Protein AF-A0AAD5SBW6-F1 (afdb_monomer_lite)

pLDDT: mean 92.07, std 11.71, range [39.81, 98.75]

Radius of gyration: 20.28 Å; chains: 1; bounding box: 52×41×56 Å

Organism: NCBI:txid64517

Structure (mmCIF, N/CA/C/O backbone):
data_AF-A0AAD5SBW6-F1
#
_entry.id   AF-A0AAD5SBW6-F1
#
loop_
_atom_site.group_PDB
_atom_site.id
_atom_site.type_symbol
_atom_site.label_atom_id
_atom_site.label_alt_id
_atom_site.label_comp_id
_atom_site.label_asym_id
_atom_site.label_entity_id
_atom_site.label_seq_id
_atom_site.pdbx_PDB_ins_code
_atom_site.Cartn_x
_atom_site.Cartn_y
_atom_site.Cartn_z
_atom_site.occupancy
_atom_site.B_iso_or_equiv
_atom_site.auth_seq_id
_atom_site.auth_comp_id
_atom_site.auth_asym_id
_atom_site.auth_atom_id
_atom_site.pdbx_PDB_model_num
ATOM 1 N N . MET A 1 1 ? 8.455 -3.210 20.299 1.00 61.69 1 MET A N 1
ATOM 2 C CA . MET A 1 1 ? 8.332 -3.959 19.032 1.00 61.69 1 MET A CA 1
ATOM 3 C C . MET A 1 1 ? 9.725 -4.109 18.444 1.00 61.69 1 MET A C 1
ATOM 5 O O . MET A 1 1 ? 10.510 -3.177 18.595 1.00 61.69 1 MET A O 1
ATOM 9 N N . SER A 1 2 ? 10.062 -5.283 17.902 1.00 69.88 2 SER A N 1
ATOM 10 C CA . SER A 1 2 ? 11.341 -5.507 17.216 1.00 69.88 2 SER A CA 1
ATOM 11 C C . SER A 1 2 ? 11.397 -4.689 15.931 1.00 69.88 2 SER A C 1
ATOM 13 O O . SER A 1 2 ? 10.369 -4.446 15.304 1.00 69.88 2 SER A O 1
ATOM 15 N N . GLU A 1 3 ? 12.592 -4.257 15.552 1.00 84.62 3 GLU A N 1
ATOM 16 C CA . GLU A 1 3 ? 12.815 -3.576 14.282 1.00 84.62 3 GLU A CA 1
ATOM 17 C C . GLU A 1 3 ? 12.535 -4.537 13.119 1.00 84.62 3 GLU A C 1
ATOM 19 O O . GLU A 1 3 ? 13.037 -5.663 13.100 1.00 84.62 3 GLU A O 1
ATOM 24 N N . VAL A 1 4 ? 11.699 -4.107 12.173 1.00 88.69 4 VAL A N 1
ATOM 25 C CA . VAL A 1 4 ? 11.442 -4.834 10.927 1.00 88.69 4 VAL A CA 1
ATOM 26 C C . VAL A 1 4 ? 12.416 -4.314 9.881 1.00 88.69 4 VAL A C 1
ATOM 28 O O . VAL A 1 4 ? 12.345 -3.148 9.496 1.00 88.69 4 VAL A O 1
ATOM 31 N N . ILE A 1 5 ? 13.303 -5.193 9.420 1.00 92.56 5 ILE A N 1
ATOM 32 C CA . ILE A 1 5 ? 14.221 -4.937 8.311 1.00 92.56 5 ILE A CA 1
ATOM 33 C C . ILE A 1 5 ? 13.985 -6.027 7.273 1.00 92.56 5 ILE A C 1
ATOM 35 O O . ILE A 1 5 ? 14.157 -7.212 7.563 1.00 92.56 5 ILE A O 1
ATOM 39 N N . ILE A 1 6 ? 13.580 -5.631 6.070 1.00 94.31 6 ILE A N 1
ATOM 40 C CA . ILE A 1 6 ? 13.336 -6.557 4.962 1.00 94.31 6 ILE A CA 1
ATOM 41 C C . ILE A 1 6 ? 14.315 -6.236 3.843 1.00 94.31 6 ILE A C 1
ATOM 43 O O . ILE A 1 6 ? 14.364 -5.102 3.389 1.00 94.31 6 ILE A O 1
ATOM 47 N N . THR A 1 7 ? 15.064 -7.228 3.368 1.00 95.69 7 THR A N 1
ATOM 48 C CA . THR A 1 7 ? 15.956 -7.075 2.209 1.00 95.69 7 THR A CA 1
ATOM 49 C C . THR A 1 7 ? 15.392 -7.825 1.006 1.00 95.69 7 THR A C 1
ATOM 51 O O . THR A 1 7 ? 14.946 -8.965 1.142 1.00 95.69 7 THR A O 1
ATOM 54 N N . SER A 1 8 ? 15.412 -7.210 -0.172 1.00 95.38 8 SER A N 1
ATOM 55 C CA . SER A 1 8 ? 15.004 -7.829 -1.441 1.00 95.38 8 SER A CA 1
ATOM 56 C C . SER A 1 8 ? 15.929 -7.411 -2.588 1.00 95.38 8 SER A C 1
ATOM 58 O O . SER A 1 8 ? 16.817 -6.571 -2.408 1.00 95.38 8 SER A O 1
ATOM 60 N N . GLN A 1 9 ? 15.753 -8.027 -3.758 1.00 96.50 9 GLN A N 1
ATOM 61 C CA . GLN A 1 9 ? 16.475 -7.684 -4.978 1.00 96.50 9 GLN A CA 1
ATOM 62 C C . GLN A 1 9 ? 15.492 -7.138 -6.014 1.00 96.50 9 GLN A C 1
ATOM 64 O O . GLN A 1 9 ? 14.717 -7.881 -6.590 1.00 96.50 9 GLN A O 1
ATOM 69 N N . GLU A 1 10 ? 15.552 -5.841 -6.286 1.00 96.94 10 GLU A N 1
ATOM 70 C CA . GLU A 1 10 ? 14.804 -5.228 -7.380 1.00 96.94 10 GLU A CA 1
ATOM 71 C C . GLU A 1 10 ? 15.565 -5.431 -8.698 1.00 96.94 10 GLU A C 1
ATOM 73 O O . GLU A 1 10 ? 16.761 -5.158 -8.792 1.00 96.94 10 GLU A O 1
ATOM 78 N N . VAL A 1 11 ? 14.874 -5.873 -9.738 1.00 97.56 11 VAL A N 1
ATOM 79 C CA . VAL A 1 11 ? 15.321 -5.851 -11.134 1.00 97.56 11 VAL A CA 1
ATOM 80 C C . VAL A 1 11 ? 14.698 -4.668 -11.871 1.00 97.56 11 VAL A C 1
ATOM 82 O O . VAL A 1 11 ? 13.486 -4.451 -11.815 1.00 97.56 11 VAL A O 1
ATOM 85 N N . ILE A 1 12 ? 15.541 -3.903 -12.561 1.00 97.38 12 ILE A N 1
ATOM 86 C CA . ILE A 1 12 ? 15.183 -2.681 -13.284 1.00 97.38 12 ILE A CA 1
ATOM 87 C C . ILE A 1 12 ? 15.696 -2.785 -14.722 1.00 97.38 12 ILE A C 1
ATOM 89 O O . ILE A 1 12 ? 16.866 -3.098 -14.949 1.00 97.38 12 ILE A O 1
ATOM 93 N N . ASP A 1 13 ? 14.849 -2.453 -15.697 1.00 96.88 13 ASP A N 1
ATOM 94 C CA . ASP A 1 13 ? 15.271 -2.202 -17.073 1.00 96.88 13 ASP A CA 1
ATOM 95 C C . ASP A 1 13 ? 16.078 -0.897 -17.111 1.00 96.88 13 ASP A C 1
ATOM 97 O O . ASP A 1 13 ? 15.556 0.225 -17.139 1.00 96.88 13 ASP A O 1
ATOM 101 N N . ARG A 1 14 ? 17.402 -1.056 -17.065 1.00 95.81 14 ARG A N 1
ATOM 102 C CA . ARG A 1 14 ? 18.341 0.061 -17.007 1.00 95.81 14 ARG A CA 1
ATOM 103 C C . ARG A 1 14 ? 18.311 0.917 -18.274 1.00 95.81 14 ARG A C 1
ATOM 105 O O . ARG A 1 14 ? 18.586 2.116 -18.186 1.00 95.81 14 ARG A O 1
ATOM 112 N N . GLU A 1 15 ? 17.993 0.338 -19.429 1.00 95.81 15 GLU A N 1
ATOM 113 C CA . GLU A 1 15 ? 17.895 1.090 -20.678 1.00 95.81 15 GLU A CA 1
ATOM 114 C C . GLU A 1 15 ? 16.629 1.950 -20.686 1.00 95.81 15 GLU A C 1
ATOM 116 O O . GLU A 1 15 ? 16.700 3.146 -20.978 1.00 95.81 15 GLU A O 1
ATOM 121 N N . ALA A 1 16 ? 15.489 1.390 -20.274 1.00 95.88 16 ALA A N 1
ATOM 122 C CA . ALA A 1 16 ? 14.264 2.162 -20.081 1.00 95.88 16 ALA A CA 1
ATOM 123 C C . ALA A 1 16 ? 14.477 3.305 -19.075 1.00 95.88 16 ALA A C 1
ATOM 125 O O . ALA A 1 16 ? 14.155 4.461 -19.364 1.00 95.88 16 ALA A O 1
ATOM 126 N N . LEU A 1 17 ? 15.112 3.024 -17.933 1.00 96.94 17 LEU A N 1
ATOM 127 C CA . LEU A 1 17 ? 15.453 4.052 -16.950 1.00 96.94 17 LEU A CA 1
ATOM 128 C C . LEU A 1 17 ? 16.364 5.138 -17.540 1.00 96.94 17 LEU A C 1
ATOM 130 O O . LEU A 1 17 ? 16.136 6.326 -17.302 1.00 96.94 17 LEU A O 1
ATOM 134 N N . ARG A 1 18 ? 17.365 4.759 -18.346 1.00 96.81 18 ARG A N 1
ATOM 135 C CA . ARG A 1 18 ? 18.255 5.719 -19.011 1.00 96.81 18 ARG A CA 1
ATOM 136 C C . ARG A 1 18 ? 17.483 6.679 -19.912 1.00 96.81 18 ARG A C 1
ATOM 138 O O . ARG A 1 18 ? 17.726 7.881 -19.852 1.00 96.81 18 ARG A O 1
ATOM 145 N N . ARG A 1 19 ? 16.537 6.162 -20.699 1.00 95.44 19 ARG A N 1
ATOM 146 C CA . ARG A 1 19 ? 15.698 6.979 -21.587 1.00 95.44 19 ARG A CA 1
ATOM 147 C C . ARG A 1 19 ? 14.912 8.021 -20.794 1.00 95.44 19 ARG A C 1
ATOM 149 O O . ARG A 1 19 ? 14.946 9.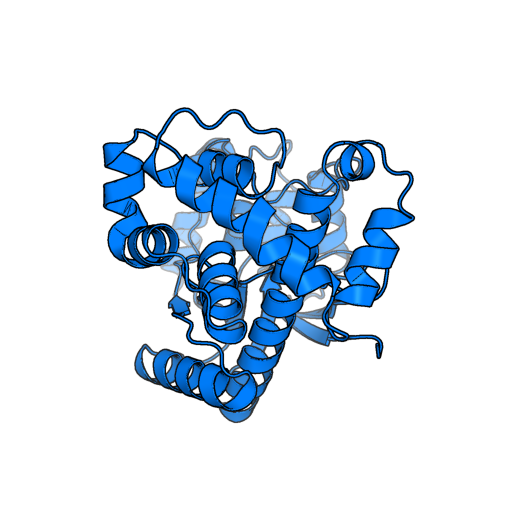190 -21.159 1.00 95.44 19 ARG A O 1
ATOM 156 N N . LEU A 1 20 ? 14.297 7.635 -19.669 1.00 95.69 20 LEU A N 1
ATOM 157 C CA . LEU A 1 20 ? 13.627 8.600 -18.785 1.00 95.69 20 LEU A CA 1
ATOM 158 C C . LEU A 1 20 ? 14.597 9.657 -18.235 1.00 95.69 20 LEU A C 1
ATOM 160 O O . LEU A 1 20 ? 14.253 10.834 -18.168 1.00 95.69 20 LEU A O 1
ATOM 164 N N . CYS A 1 21 ? 15.814 9.264 -17.855 1.00 95.81 21 CYS A N 1
ATOM 165 C CA . CYS A 1 21 ? 16.843 10.191 -17.375 1.00 95.81 21 CYS A CA 1
ATOM 166 C C . CYS A 1 21 ? 17.274 11.229 -18.429 1.00 95.81 21 CYS A C 1
ATOM 168 O O . CYS A 1 21 ? 17.599 12.369 -18.064 1.00 95.81 21 CYS A O 1
ATOM 170 N N . ASP A 1 22 ? 17.280 10.838 -19.705 1.00 95.56 22 ASP A N 1
ATOM 171 C CA . ASP A 1 22 ? 17.680 11.680 -20.835 1.00 95.56 22 ASP A CA 1
ATOM 172 C C . ASP A 1 22 ? 16.568 12.658 -21.275 1.00 95.56 22 ASP A C 1
ATOM 174 O O . ASP A 1 22 ? 16.876 13.695 -21.868 1.00 95.56 22 ASP A O 1
ATOM 178 N N . LEU A 1 23 ? 15.299 12.414 -20.913 1.00 92.88 23 LEU A N 1
ATOM 179 C CA . LEU A 1 23 ? 14.203 13.361 -21.154 1.00 92.88 23 LEU A CA 1
ATOM 180 C C . LEU A 1 23 ? 14.473 14.715 -20.480 1.00 92.88 23 LEU A C 1
ATOM 182 O O . LEU A 1 23 ? 14.958 14.801 -19.343 1.00 92.88 23 LEU A O 1
ATOM 186 N N . GLN A 1 24 ? 14.138 15.812 -21.165 1.00 89.19 24 GLN A N 1
ATOM 187 C CA . GLN A 1 24 ? 14.291 17.157 -20.603 1.00 89.19 24 GLN A CA 1
ATOM 188 C C . GLN A 1 24 ? 13.372 17.354 -19.389 1.00 89.19 24 GLN A C 1
ATOM 190 O O . GLN A 1 2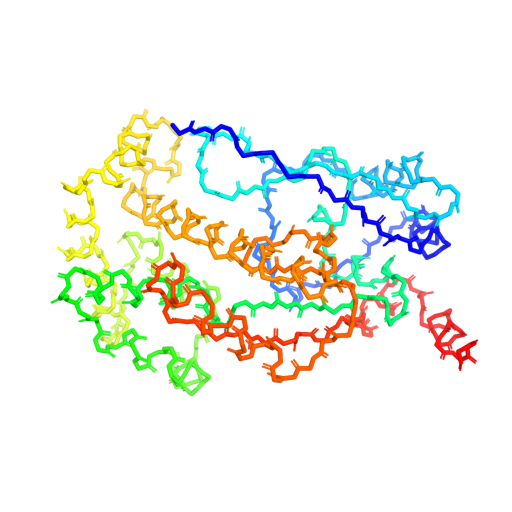4 ? 13.840 17.806 -18.340 1.00 89.19 24 GLN A O 1
ATOM 195 N N . THR A 1 25 ? 12.113 16.942 -19.533 1.00 90.19 25 THR A N 1
ATOM 196 C CA . THR A 1 25 ? 11.054 16.985 -18.521 1.00 90.19 25 THR A CA 1
ATOM 197 C C . THR A 1 25 ? 10.284 15.671 -18.579 1.00 90.19 25 THR A C 1
ATOM 199 O O . THR A 1 25 ? 10.146 15.104 -19.657 1.00 90.19 25 THR A O 1
ATOM 202 N N . ILE A 1 26 ? 9.783 15.207 -17.433 1.00 90.69 26 ILE A N 1
ATOM 203 C CA . ILE A 1 26 ? 8.905 14.037 -17.356 1.00 90.69 26 ILE A CA 1
ATOM 204 C C . ILE A 1 26 ? 7.527 14.503 -16.916 1.00 90.69 26 ILE A C 1
ATOM 206 O O . ILE A 1 26 ? 7.402 15.180 -15.892 1.00 90.69 26 ILE A O 1
ATOM 210 N N . VAL A 1 27 ? 6.508 14.140 -17.684 1.00 90.81 27 VAL A N 1
ATOM 211 C CA . VAL A 1 27 ? 5.109 14.450 -17.398 1.00 90.81 27 VAL A CA 1
ATOM 212 C C . VAL A 1 27 ? 4.437 13.202 -16.838 1.00 90.81 27 VAL A C 1
ATOM 214 O O . VAL A 1 27 ? 4.391 12.169 -17.502 1.00 90.81 27 VAL A O 1
ATOM 217 N N . ILE A 1 28 ? 3.913 13.299 -15.615 1.00 89.06 28 ILE A N 1
ATOM 218 C CA . ILE A 1 28 ? 3.058 12.269 -15.017 1.00 89.06 28 ILE A CA 1
ATOM 219 C C . ILE A 1 28 ? 1.601 12.714 -15.218 1.00 89.06 28 ILE A C 1
ATOM 221 O O . ILE A 1 28 ? 1.257 13.808 -14.757 1.00 89.06 28 ILE A O 1
ATOM 225 N N . PRO A 1 29 ? 0.760 11.941 -15.930 1.00 85.38 29 PRO A N 1
ATOM 226 C CA . PRO A 1 29 ? -0.667 12.234 -16.049 1.00 85.38 29 PRO A CA 1
ATOM 227 C C . PRO A 1 29 ? -1.332 12.356 -14.670 1.00 85.38 29 PRO A C 1
ATOM 229 O O . PRO A 1 29 ? -0.955 11.656 -13.736 1.00 85.38 29 PRO A O 1
ATOM 232 N N . LYS A 1 30 ? -2.313 13.256 -14.540 1.00 71.94 30 LYS A N 1
ATOM 233 C CA . LYS A 1 30 ? -2.982 13.556 -13.258 1.00 71.94 30 LYS A CA 1
ATOM 234 C C . LYS A 1 30 ? -4.010 12.509 -12.818 1.00 71.94 30 LYS A C 1
ATOM 236 O O . LYS A 1 30 ? -4.443 12.548 -11.676 1.00 71.94 30 LYS A O 1
ATOM 241 N N . ASP A 1 31 ? -4.410 11.608 -13.710 1.00 56.31 31 ASP A N 1
ATOM 242 C CA . ASP A 1 31 ? -5.583 10.747 -13.507 1.00 56.31 31 ASP A CA 1
ATOM 243 C C . ASP A 1 31 ? -5.281 9.430 -12.773 1.00 56.31 31 ASP A C 1
ATOM 245 O O . ASP A 1 31 ? -6.134 8.547 -12.711 1.00 56.31 31 ASP A O 1
ATOM 249 N N . GLU A 1 32 ? -4.086 9.276 -12.203 1.00 52.75 32 GLU A N 1
ATOM 250 C CA . GLU A 1 32 ? -3.701 8.059 -11.491 1.00 52.75 32 GLU A CA 1
ATOM 251 C C . GLU A 1 32 ? -3.510 8.344 -10.009 1.00 52.75 32 GLU A C 1
ATOM 253 O O . GLU A 1 32 ? -2.658 9.155 -9.650 1.00 52.75 32 GLU A O 1
ATOM 258 N N . ASP A 1 33 ? -4.348 7.677 -9.203 1.00 46.88 33 ASP A N 1
ATOM 259 C CA . ASP A 1 33 ? -4.313 7.544 -7.744 1.00 46.88 33 ASP A CA 1
ATOM 260 C C . ASP A 1 33 ? -3.244 8.432 -7.081 1.00 46.88 33 ASP A C 1
ATOM 262 O O . ASP A 1 33 ? -2.128 7.995 -6.797 1.00 46.88 33 ASP A O 1
ATOM 266 N N . GLU A 1 34 ? -3.604 9.690 -6.793 1.00 45.53 34 GLU A N 1
ATOM 267 C CA . GLU A 1 34 ? -2.810 10.652 -6.004 1.00 45.53 34 GLU A CA 1
ATOM 268 C C . GLU A 1 34 ? -2.559 10.175 -4.544 1.00 45.53 34 GLU A C 1
ATOM 270 O O . GLU A 1 34 ? -2.221 10.974 -3.672 1.00 45.53 34 GLU A O 1
ATOM 275 N N . ASP A 1 35 ? -2.706 8.875 -4.257 1.00 45.22 35 ASP A N 1
ATOM 276 C CA . ASP A 1 35 ? -2.537 8.237 -2.948 1.00 45.22 35 ASP A CA 1
ATOM 277 C C . ASP A 1 35 ? -1.047 8.173 -2.504 1.00 45.22 35 ASP A C 1
ATOM 279 O O . ASP A 1 35 ? -0.777 7.945 -1.324 1.00 45.22 35 ASP A O 1
ATOM 283 N N . ASP A 1 36 ? -0.078 8.439 -3.398 1.00 44.69 36 ASP A N 1
ATOM 284 C CA . ASP A 1 36 ? 1.364 8.197 -3.160 1.00 44.69 36 ASP A CA 1
ATOM 285 C C . ASP A 1 36 ? 2.237 9.453 -2.917 1.00 44.69 36 ASP A C 1
ATOM 287 O O . ASP A 1 36 ? 3.468 9.357 -2.808 1.00 44.69 36 ASP A O 1
ATOM 291 N N . GLN A 1 37 ? 1.658 10.654 -2.788 1.00 39.81 37 GLN A N 1
ATOM 292 C CA . GLN A 1 37 ? 2.447 11.848 -2.443 1.00 39.81 37 GLN A CA 1
ATOM 293 C C . GLN A 1 37 ? 2.816 11.855 -0.950 1.00 39.81 37 GLN A C 1
ATOM 295 O O . GLN A 1 37 ? 2.142 12.433 -0.101 1.00 39.81 37 GLN A O 1
ATOM 300 N N . THR A 1 38 ? 3.923 11.191 -0.615 1.00 43.34 38 THR A N 1
ATOM 301 C CA . THR A 1 38 ? 4.614 11.388 0.667 1.00 43.34 38 THR A CA 1
ATOM 302 C C . THR A 1 38 ? 5.309 12.758 0.690 1.00 43.34 38 THR A C 1
ATOM 304 O O . THR A 1 38 ? 5.747 13.242 -0.352 1.00 43.34 38 THR A O 1
ATOM 307 N N . ASP A 1 39 ? 5.483 13.354 1.880 1.00 41.53 39 ASP A N 1
ATOM 308 C CA . ASP A 1 39 ? 6.174 14.639 2.156 1.00 41.53 39 ASP A CA 1
ATOM 309 C C . ASP A 1 39 ? 7.625 14.766 1.591 1.00 41.53 39 ASP A C 1
ATOM 311 O O . ASP A 1 39 ? 8.312 15.769 1.812 1.00 41.53 39 ASP A O 1
ATOM 315 N N . ASP A 1 40 ? 8.121 13.783 0.830 1.00 44.72 40 ASP A N 1
ATOM 316 C CA . ASP A 1 40 ? 9.403 13.776 0.108 1.00 44.72 40 ASP A CA 1
ATOM 317 C C . ASP A 1 40 ? 9.393 14.647 -1.177 1.00 44.72 40 ASP A C 1
ATOM 319 O O . ASP A 1 40 ? 10.218 14.463 -2.087 1.00 44.72 40 ASP A O 1
ATOM 323 N N . GLU A 1 41 ? 8.497 15.637 -1.253 1.00 48.28 41 GLU A N 1
ATOM 324 C CA . GLU A 1 41 ? 8.303 16.595 -2.359 1.00 48.28 41 GLU A CA 1
ATOM 325 C C . GLU A 1 41 ? 9.502 17.524 -2.637 1.00 48.28 41 GLU A C 1
ATOM 327 O O . GLU A 1 41 ? 9.458 18.370 -3.529 1.00 48.28 41 GLU A O 1
ATOM 332 N N . LYS A 1 42 ? 10.618 17.397 -1.913 1.00 53.78 42 LYS A N 1
ATOM 333 C CA . LYS A 1 42 ? 11.752 18.328 -2.065 1.00 53.78 42 LYS A CA 1
ATOM 334 C C . LYS A 1 42 ? 12.761 17.938 -3.140 1.00 53.78 42 LYS A C 1
ATOM 336 O O . LYS A 1 42 ? 13.556 18.786 -3.539 1.00 53.78 42 LYS A O 1
ATOM 341 N N . VAL A 1 43 ? 12.769 16.686 -3.604 1.00 63.91 43 VAL A N 1
ATOM 342 C CA . VAL A 1 43 ? 13.731 16.238 -4.624 1.00 63.91 43 VAL A CA 1
ATOM 343 C C . VAL A 1 43 ? 13.044 16.160 -5.989 1.00 63.91 43 VAL A C 1
ATOM 345 O O . VAL A 1 43 ? 12.116 15.362 -6.140 1.00 63.91 43 VAL A O 1
ATOM 348 N N . PRO A 1 44 ? 13.510 16.919 -7.002 1.00 84.25 44 PRO A N 1
ATOM 349 C CA . PRO A 1 44 ? 12.969 16.840 -8.354 1.00 84.25 44 PRO A CA 1
ATOM 350 C C . PRO A 1 44 ? 12.994 15.402 -8.886 1.00 84.25 44 PRO A C 1
ATOM 352 O O . PRO A 1 44 ? 14.011 14.718 -8.757 1.00 84.25 44 PRO A O 1
ATOM 355 N N . LEU A 1 45 ? 11.912 14.958 -9.536 1.00 86.44 45 LEU A N 1
ATOM 356 C CA . LEU A 1 45 ? 11.773 13.600 -10.088 1.00 86.44 45 LEU A CA 1
ATOM 357 C C . LEU A 1 45 ? 13.005 13.163 -10.899 1.00 86.44 45 LEU A C 1
ATOM 359 O O . LEU A 1 45 ? 13.532 12.072 -10.705 1.00 86.44 45 LEU A O 1
ATOM 363 N N . LYS A 1 46 ? 13.542 14.054 -11.739 1.00 90.00 46 LYS A N 1
ATOM 364 C CA . LYS A 1 46 ? 14.745 13.786 -12.538 1.00 90.00 46 LYS A CA 1
ATOM 365 C C . LYS A 1 46 ? 15.976 13.463 -11.683 1.00 90.00 46 LYS A C 1
ATOM 367 O O . LYS A 1 46 ? 16.743 12.572 -12.033 1.00 90.00 46 LYS A O 1
ATOM 372 N N . ALA A 1 47 ? 16.159 14.144 -10.551 1.00 91.31 47 ALA A N 1
ATOM 373 C CA . ALA A 1 47 ? 17.248 13.844 -9.624 1.00 91.31 47 ALA A CA 1
ATOM 374 C C . ALA A 1 47 ? 17.047 12.479 -8.941 1.00 91.31 47 ALA A C 1
ATOM 376 O O . ALA A 1 47 ? 18.019 11.739 -8.784 1.00 91.31 47 ALA A O 1
ATOM 377 N N . LYS A 1 48 ? 15.797 12.107 -8.611 1.00 91.38 48 LYS A N 1
ATOM 378 C CA . LYS A 1 48 ? 15.466 10.763 -8.100 1.00 91.38 48 LYS A CA 1
ATOM 379 C C . LYS A 1 48 ? 15.827 9.680 -9.125 1.00 91.38 48 LYS A C 1
ATOM 381 O O . LYS A 1 48 ? 16.497 8.716 -8.766 1.00 91.38 48 LYS A O 1
ATOM 386 N N . LEU A 1 49 ? 15.485 9.876 -10.401 1.00 94.75 49 LEU A N 1
ATOM 387 C CA . LEU A 1 49 ? 15.786 8.914 -11.470 1.00 94.75 49 LEU A CA 1
ATOM 388 C C . LEU A 1 49 ? 17.274 8.803 -11.785 1.00 94.75 49 LEU A C 1
ATOM 390 O O . LEU A 1 49 ? 17.780 7.695 -11.914 1.00 94.75 49 LEU A O 1
ATOM 394 N N . TRP A 1 50 ? 18.005 9.920 -11.849 1.00 96.12 50 TRP A N 1
ATOM 395 C CA . TRP A 1 50 ? 19.461 9.868 -12.009 1.00 96.12 50 TRP A CA 1
ATOM 396 C C . TRP A 1 50 ? 20.145 9.180 -10.831 1.00 96.12 50 TRP A C 1
ATOM 398 O O . TRP A 1 50 ? 21.079 8.405 -11.032 1.00 96.12 50 TRP A O 1
ATOM 408 N N . SER A 1 51 ? 19.670 9.424 -9.607 1.00 95.38 51 SER A N 1
ATOM 409 C CA . SER A 1 51 ? 20.147 8.698 -8.432 1.00 95.38 51 SER A CA 1
ATOM 410 C C . SER A 1 51 ? 19.866 7.202 -8.570 1.00 95.38 51 SER A C 1
ATOM 412 O O . SER A 1 51 ? 20.782 6.401 -8.393 1.00 95.38 51 SER A O 1
ATOM 414 N N . LEU A 1 52 ? 18.654 6.811 -8.977 1.00 96.06 52 LEU A N 1
ATOM 415 C CA . LEU A 1 52 ? 18.321 5.412 -9.234 1.00 96.06 52 LEU A CA 1
ATOM 416 C C . LEU A 1 52 ? 19.232 4.796 -10.307 1.00 96.06 52 LEU A C 1
ATOM 418 O O . LEU A 1 52 ? 19.829 3.752 -10.066 1.00 96.06 52 LEU A O 1
ATOM 422 N N . TYR A 1 53 ? 19.429 5.469 -11.442 1.00 97.31 53 TYR A N 1
ATOM 423 C CA . TYR A 1 53 ? 20.266 4.990 -12.546 1.00 97.31 53 TYR A CA 1
ATOM 424 C C . TYR A 1 53 ? 21.728 4.790 -12.133 1.00 97.31 53 TYR A C 1
ATOM 426 O O . TYR A 1 53 ? 22.338 3.771 -12.458 1.00 97.31 53 TYR A O 1
ATOM 434 N N . ASN A 1 54 ? 22.295 5.749 -11.397 1.00 96.62 54 ASN A N 1
ATOM 435 C CA . ASN A 1 54 ? 23.684 5.689 -10.943 1.00 96.62 54 ASN A CA 1
ATOM 436 C C . ASN A 1 54 ? 23.906 4.623 -9.864 1.00 96.62 54 ASN A C 1
ATOM 438 O O . ASN A 1 54 ? 25.004 4.085 -9.757 1.00 96.62 54 ASN A O 1
ATOM 442 N N . ASN A 1 55 ? 22.871 4.313 -9.080 1.00 95.12 55 ASN A N 1
ATOM 443 C CA . ASN A 1 55 ? 22.912 3.297 -8.032 1.00 95.12 55 ASN A CA 1
ATOM 444 C C . ASN A 1 55 ? 22.405 1.916 -8.498 1.00 95.12 55 ASN A C 1
ATOM 446 O O . ASN A 1 55 ? 22.399 0.970 -7.708 1.00 95.12 55 ASN A O 1
ATOM 450 N N . THR A 1 56 ? 21.980 1.782 -9.755 1.00 96.25 56 THR A N 1
ATOM 451 C CA . THR A 1 56 ? 21.574 0.502 -10.346 1.00 96.25 56 THR A CA 1
ATOM 452 C C . THR A 1 56 ? 22.779 -0.131 -11.051 1.00 96.25 56 THR A C 1
ATOM 454 O O . THR A 1 56 ? 23.386 0.512 -11.916 1.00 96.25 56 THR A O 1
ATOM 457 N N . PRO A 1 57 ? 23.173 -1.368 -10.699 1.00 95.94 57 PRO A N 1
ATOM 458 C CA . PRO A 1 57 ? 24.250 -2.091 -11.376 1.00 95.94 57 PRO A CA 1
ATOM 459 C C . PRO A 1 57 ? 23.985 -2.333 -12.871 1.00 95.94 57 PRO A C 1
ATOM 461 O O . PRO A 1 57 ? 22.912 -2.046 -13.400 1.00 95.94 57 PRO A O 1
ATOM 464 N N . VAL A 1 58 ? 25.010 -2.760 -13.616 1.00 95.62 58 VAL A N 1
ATOM 465 C CA . VAL A 1 58 ? 24.920 -2.919 -15.088 1.00 95.62 58 VAL A CA 1
ATOM 466 C C . VAL A 1 58 ? 23.919 -3.997 -15.488 1.00 95.62 58 VAL A C 1
ATOM 468 O O . VAL A 1 58 ? 23.240 -3.834 -16.493 1.00 95.62 58 VAL A O 1
ATOM 471 N N . ASP A 1 59 ? 23.778 -5.035 -14.672 1.00 95.75 59 ASP A N 1
ATOM 472 C CA . ASP A 1 59 ? 22.810 -6.117 -14.859 1.00 95.75 59 ASP A CA 1
ATOM 473 C C . ASP A 1 59 ? 21.375 -5.747 -14.433 1.00 95.75 59 ASP A C 1
ATOM 475 O O . ASP A 1 59 ? 20.485 -6.589 -14.505 1.00 95.75 59 ASP A O 1
ATOM 479 N N . GLY A 1 60 ? 21.143 -4.511 -13.976 1.00 96.19 60 GLY A N 1
ATOM 480 C CA . GLY A 1 60 ? 19.830 -4.042 -13.537 1.00 96.19 60 GLY A CA 1
ATOM 481 C C . GLY A 1 60 ? 19.396 -4.550 -12.160 1.00 96.19 60 GLY A C 1
ATOM 482 O O . GLY A 1 60 ? 18.314 -4.178 -11.713 1.00 96.19 60 GLY A O 1
ATOM 483 N N . LYS A 1 61 ? 20.208 -5.365 -11.471 1.00 96.69 61 LYS A N 1
ATOM 484 C CA . LYS A 1 61 ? 19.845 -6.001 -10.196 1.00 96.69 61 LYS A CA 1
ATOM 485 C C . LYS A 1 61 ? 20.335 -5.185 -9.012 1.00 96.69 61 LYS A C 1
ATOM 487 O O . LYS A 1 61 ? 21.532 -4.977 -8.831 1.00 96.69 61 LYS A O 1
ATOM 492 N N . ARG A 1 62 ? 19.419 -4.741 -8.160 1.00 94.81 62 ARG A N 1
ATOM 493 C CA . ARG A 1 62 ? 19.690 -3.857 -7.028 1.00 94.81 62 ARG A CA 1
ATOM 494 C C . ARG A 1 62 ? 19.168 -4.462 -5.735 1.00 94.81 62 ARG A C 1
ATOM 496 O O . ARG A 1 62 ? 17.974 -4.668 -5.577 1.00 94.81 62 ARG A O 1
ATOM 503 N N . THR A 1 63 ? 20.052 -4.665 -4.765 1.00 96.38 63 THR A N 1
ATOM 504 C CA . THR A 1 63 ? 19.622 -4.983 -3.399 1.00 96.38 63 THR A CA 1
ATOM 505 C C . THR A 1 63 ? 19.025 -3.744 -2.744 1.00 96.38 63 THR A C 1
ATOM 507 O O . THR A 1 63 ? 19.634 -2.670 -2.769 1.00 96.38 63 THR A O 1
ATOM 510 N N . THR A 1 64 ? 17.860 -3.900 -2.126 1.00 95.19 64 THR A N 1
ATOM 511 C CA . THR A 1 64 ? 17.208 -2.847 -1.358 1.00 95.19 64 THR A CA 1
ATOM 512 C C . THR A 1 64 ? 16.792 -3.335 0.022 1.00 95.19 64 THR A C 1
ATOM 514 O O . THR A 1 64 ? 16.617 -4.533 0.245 1.00 95.19 64 THR A O 1
ATOM 517 N N . THR A 1 65 ? 16.656 -2.389 0.945 1.00 96.38 65 THR A N 1
ATOM 518 C CA . THR A 1 65 ? 16.220 -2.628 2.316 1.00 96.38 65 THR A CA 1
ATOM 519 C C . THR A 1 65 ? 14.983 -1.787 2.585 1.00 96.38 65 THR A C 1
ATOM 521 O O . THR A 1 65 ? 14.926 -0.629 2.177 1.00 96.38 65 THR A O 1
ATOM 524 N N . TYR A 1 66 ? 14.004 -2.367 3.268 1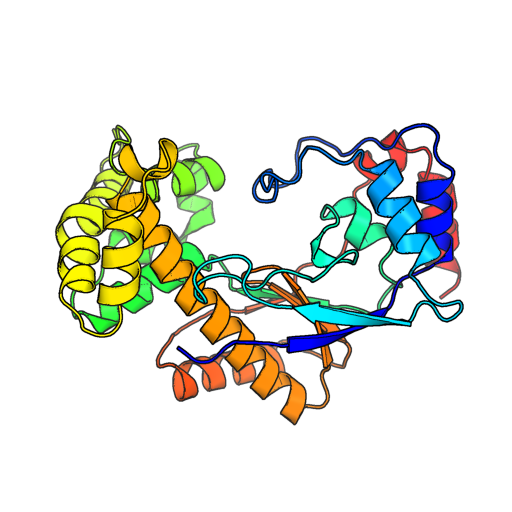.00 95.88 66 TYR A N 1
ATOM 525 C CA . TYR A 1 66 ? 12.813 -1.689 3.752 1.00 95.88 66 TYR A CA 1
ATOM 526 C C . TYR A 1 66 ? 12.819 -1.680 5.273 1.00 95.88 66 TYR A C 1
ATOM 528 O O . TYR A 1 66 ? 13.034 -2.719 5.905 1.00 95.88 66 TYR A O 1
ATOM 536 N N . SER A 1 67 ? 12.547 -0.513 5.843 1.00 94.81 67 SER A N 1
ATOM 537 C CA . SER A 1 67 ? 12.534 -0.279 7.282 1.00 94.81 67 SER A CA 1
ATOM 538 C C . SER A 1 67 ? 11.421 0.703 7.666 1.00 94.81 67 SER A C 1
ATOM 540 O O . SER A 1 67 ? 10.813 1.365 6.820 1.00 94.81 67 SER A O 1
ATOM 542 N N . HIS A 1 68 ? 11.094 0.806 8.952 1.00 91.94 68 HIS A N 1
ATOM 543 C CA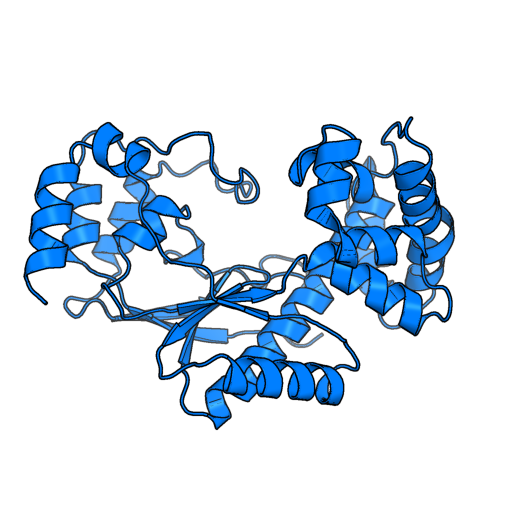 . HIS A 1 68 ? 10.171 1.845 9.414 1.00 91.94 68 HIS A CA 1
ATOM 544 C C . HIS A 1 68 ? 10.856 3.218 9.430 1.00 91.94 68 HIS A C 1
ATOM 546 O O . HIS A 1 68 ? 11.930 3.370 10.002 1.00 91.94 68 HIS A O 1
ATOM 552 N N . ARG A 1 69 ? 10.192 4.267 8.918 1.00 84.25 69 ARG A N 1
ATOM 553 C CA . ARG A 1 69 ? 10.722 5.647 9.005 1.00 84.25 69 ARG A CA 1
ATOM 554 C C . ARG A 1 69 ? 10.638 6.245 10.410 1.00 84.25 69 ARG A C 1
ATOM 556 O O . ARG A 1 69 ? 11.507 7.014 10.811 1.00 84.25 69 ARG A O 1
ATOM 563 N N . LYS A 1 70 ? 9.547 5.977 11.132 1.00 77.69 70 LYS A N 1
ATOM 564 C CA . LYS A 1 70 ? 9.259 6.554 12.453 1.00 77.69 70 LYS A CA 1
ATOM 565 C C . LYS A 1 70 ? 8.564 5.518 13.338 1.00 77.69 70 LYS A C 1
ATOM 567 O O . LYS A 1 70 ? 7.731 4.758 12.861 1.00 77.69 70 LYS A O 1
ATOM 572 N N . ALA A 1 71 ? 8.879 5.545 14.633 1.00 74.75 71 ALA A N 1
ATOM 573 C CA . ALA A 1 71 ? 8.145 4.877 15.716 1.00 74.75 71 ALA A CA 1
ATOM 574 C C . ALA A 1 71 ? 8.011 3.336 15.661 1.00 74.75 71 ALA A C 1
ATOM 576 O O . ALA A 1 71 ? 7.346 2.767 16.522 1.00 74.75 71 ALA A O 1
ATOM 577 N N . ASN A 1 72 ? 8.693 2.658 14.730 1.00 83.31 72 ASN A N 1
ATOM 578 C CA . ASN A 1 72 ? 8.726 1.193 14.596 1.00 83.31 72 ASN A CA 1
ATOM 579 C C . ASN A 1 72 ? 7.337 0.531 14.485 1.00 83.31 72 ASN A C 1
ATOM 581 O O . ASN A 1 72 ? 7.131 -0.562 15.009 1.00 83.31 72 ASN A O 1
ATOM 585 N N . PHE A 1 73 ? 6.376 1.199 13.841 1.00 82.94 73 PHE A N 1
ATOM 586 C CA . PHE A 1 73 ? 5.085 0.614 13.472 1.00 82.94 73 PHE A CA 1
ATOM 587 C C . PHE A 1 73 ? 4.540 1.244 12.184 1.00 82.94 73 PHE A C 1
ATOM 589 O O . PHE A 1 73 ? 4.988 2.312 11.761 1.00 82.94 73 PHE A O 1
ATOM 596 N N . GLY A 1 74 ? 3.540 0.596 11.582 1.00 88.44 74 GLY A N 1
ATOM 597 C CA . GLY A 1 74 ? 2.915 1.026 10.330 1.00 88.44 74 GLY A CA 1
ATOM 598 C C . GLY A 1 74 ? 3.657 0.498 9.102 1.00 88.44 74 GLY A C 1
ATOM 599 O O . GLY A 1 74 ? 4.223 -0.588 9.140 1.00 88.44 74 GLY A O 1
ATOM 600 N N . ARG A 1 75 ? 3.674 1.273 8.016 1.00 91.94 75 ARG A N 1
ATOM 601 C CA . ARG A 1 75 ? 4.312 0.885 6.750 1.00 91.94 75 ARG A CA 1
ATOM 602 C C . ARG A 1 75 ? 5.836 0.803 6.868 1.00 91.94 75 ARG A C 1
ATOM 604 O O . ARG A 1 75 ? 6.463 1.548 7.630 1.00 91.94 75 ARG A O 1
ATOM 611 N N . VAL A 1 76 ? 6.424 -0.079 6.064 1.00 93.75 76 VAL A N 1
ATOM 612 C CA . VAL A 1 76 ? 7.860 -0.066 5.769 1.00 93.75 76 VAL A CA 1
ATOM 613 C C . VAL A 1 76 ? 8.116 0.752 4.512 1.00 93.75 76 VAL A C 1
ATOM 615 O O . VAL A 1 76 ? 7.328 0.744 3.564 1.00 93.75 76 VAL A O 1
ATOM 618 N N . TYR A 1 77 ? 9.232 1.461 4.519 1.00 94.12 77 TYR A N 1
ATOM 619 C CA . TYR A 1 77 ? 9.671 2.310 3.432 1.00 94.12 77 TYR A CA 1
ATOM 620 C C . TYR A 1 77 ? 11.048 1.868 2.979 1.00 94.12 77 TYR A C 1
ATOM 622 O O . TYR A 1 77 ? 11.875 1.443 3.780 1.00 94.12 77 TYR A O 1
ATOM 630 N N . GLN A 1 78 ? 11.277 1.990 1.688 1.00 93.88 78 GLN A N 1
ATOM 631 C CA . GLN A 1 78 ? 12.542 1.719 1.055 1.00 93.88 78 GLN A CA 1
ATOM 632 C C . GLN A 1 78 ? 13.613 2.704 1.526 1.00 93.88 78 GLN A C 1
ATOM 634 O O . GLN A 1 78 ? 13.423 3.924 1.474 1.00 93.88 78 GLN A O 1
ATOM 639 N N . ASP A 1 79 ? 14.769 2.170 1.903 1.00 91.12 79 ASP A N 1
ATOM 640 C CA . ASP A 1 79 ? 15.951 2.951 2.227 1.00 91.12 79 ASP A CA 1
ATOM 641 C C . ASP A 1 79 ? 16.620 3.450 0.933 1.00 91.12 79 ASP A C 1
ATOM 643 O O . ASP A 1 79 ? 17.046 2.681 0.064 1.00 91.12 79 ASP A O 1
ATOM 647 N N . GLY A 1 80 ? 16.748 4.771 0.799 1.00 89.88 80 GLY A N 1
ATOM 648 C CA . GLY A 1 80 ? 17.392 5.399 -0.355 1.00 89.88 80 GLY A CA 1
ATOM 649 C C . GLY A 1 80 ? 16.510 5.428 -1.608 1.00 89.88 80 GLY A C 1
ATOM 650 O O . GLY A 1 80 ? 15.378 5.900 -1.568 1.00 89.88 80 GLY A O 1
ATOM 651 N N . VAL A 1 81 ? 17.056 5.013 -2.756 1.00 90.00 81 VAL A N 1
ATOM 652 C CA . VAL A 1 81 ? 16.361 5.030 -4.060 1.00 90.00 81 VAL A CA 1
ATOM 653 C C . VAL A 1 81 ? 16.025 3.622 -4.545 1.00 90.00 81 VAL A C 1
ATOM 655 O O . VAL A 1 81 ? 16.857 2.719 -4.416 1.00 90.00 81 VAL A O 1
ATOM 658 N N . GLY A 1 82 ? 14.847 3.475 -5.155 1.00 93.56 82 GLY A N 1
ATOM 659 C CA . GLY A 1 82 ? 14.379 2.256 -5.816 1.00 93.56 82 GLY A CA 1
ATOM 660 C C . GLY A 1 82 ? 12.915 2.343 -6.249 1.00 93.56 82 GLY A C 1
ATOM 661 O O . GLY A 1 82 ? 12.367 3.447 -6.371 1.00 93.56 82 GLY A O 1
ATOM 662 N N . LEU A 1 83 ? 12.313 1.190 -6.544 1.00 95.19 83 LEU A N 1
ATOM 663 C CA . LEU A 1 83 ? 11.021 1.102 -7.231 1.00 95.19 83 LEU A CA 1
ATOM 664 C C . LEU A 1 83 ? 9.828 1.564 -6.379 1.00 95.19 83 LEU A C 1
ATOM 666 O O . LEU A 1 83 ? 8.893 2.150 -6.934 1.00 95.19 83 LEU A O 1
ATOM 670 N N . GLN A 1 84 ? 9.859 1.394 -5.051 1.00 94.56 84 GLN A N 1
ATOM 671 C CA . GLN A 1 84 ? 8.777 1.874 -4.172 1.00 94.56 84 GLN A CA 1
ATOM 672 C C . GLN A 1 84 ? 8.623 3.404 -4.250 1.00 94.56 84 GLN A C 1
ATOM 674 O O . GLN A 1 84 ? 7.518 3.925 -4.169 1.00 94.56 84 GLN A O 1
ATOM 679 N N . ASN A 1 85 ? 9.726 4.123 -4.474 1.00 90.31 85 ASN A N 1
ATOM 680 C CA . ASN A 1 85 ? 9.757 5.589 -4.513 1.00 90.31 85 ASN A CA 1
ATOM 681 C C . ASN A 1 85 ? 9.415 6.189 -5.894 1.00 90.31 85 ASN A C 1
ATOM 683 O O . ASN A 1 85 ? 9.513 7.408 -6.078 1.00 90.31 85 ASN A O 1
ATOM 687 N N . CYS A 1 86 ? 9.072 5.355 -6.879 1.00 91.75 86 CYS A N 1
ATOM 688 C CA . CYS A 1 86 ? 8.645 5.780 -8.211 1.00 91.75 86 CYS A CA 1
ATOM 689 C C . CYS A 1 86 ? 7.114 5.854 -8.289 1.00 91.75 86 CYS A C 1
ATOM 691 O O . CYS A 1 86 ? 6.430 5.044 -7.670 1.00 91.75 86 CYS A O 1
ATOM 693 N N . SER A 1 87 ? 6.568 6.774 -9.093 1.00 91.31 87 SER A N 1
ATOM 694 C CA . SER A 1 87 ? 5.136 6.732 -9.427 1.00 91.31 87 SER A CA 1
ATOM 695 C C . SER A 1 87 ? 4.800 5.449 -10.191 1.00 91.31 87 SER A C 1
ATOM 697 O O . SER A 1 87 ? 5.681 4.882 -10.842 1.00 91.31 87 SER A O 1
ATOM 699 N N . SER A 1 88 ? 3.534 5.023 -10.159 1.00 91.69 88 SER A N 1
ATOM 700 C CA . SER A 1 88 ? 3.015 3.852 -10.890 1.00 91.69 88 SER A CA 1
ATOM 701 C C . SER A 1 88 ? 3.549 3.765 -12.325 1.00 91.69 88 SER A C 1
ATOM 703 O O . SER A 1 88 ? 4.159 2.765 -12.693 1.00 91.69 88 SER A O 1
ATOM 705 N N . GLN A 1 89 ? 3.405 4.840 -13.104 1.00 93.56 89 GLN A N 1
ATOM 706 C CA . GLN A 1 89 ? 3.803 4.900 -14.514 1.00 93.56 89 GLN A CA 1
ATOM 707 C C . GLN A 1 89 ? 5.307 4.789 -14.731 1.00 93.56 89 GLN A C 1
ATOM 709 O O . GLN A 1 89 ? 5.769 4.039 -15.590 1.00 93.56 89 GLN A O 1
ATOM 714 N N . VAL A 1 90 ? 6.091 5.512 -13.928 1.00 94.88 90 VAL A N 1
ATOM 715 C CA . VAL A 1 90 ? 7.553 5.449 -14.006 1.00 94.88 90 VAL A CA 1
ATOM 716 C C . VAL A 1 90 ? 8.028 4.054 -13.626 1.00 94.88 90 VAL A C 1
ATOM 718 O O . VAL A 1 90 ? 8.844 3.478 -14.341 1.00 94.88 90 VAL A O 1
ATOM 721 N N . ARG A 1 91 ? 7.490 3.507 -12.528 1.00 95.31 91 ARG A N 1
ATOM 722 C CA . ARG A 1 91 ? 7.801 2.170 -12.024 1.00 95.31 91 ARG A CA 1
ATOM 723 C C . ARG A 1 91 ? 7.475 1.110 -13.079 1.00 95.31 91 ARG A C 1
ATOM 725 O O . ARG A 1 91 ? 8.328 0.283 -13.374 1.00 95.31 91 ARG A O 1
ATOM 732 N N . ALA A 1 92 ? 6.284 1.170 -13.680 1.00 95.00 92 ALA A N 1
ATOM 733 C CA . ALA A 1 92 ? 5.843 0.251 -14.728 1.00 95.00 92 ALA A CA 1
ATOM 734 C C . ALA A 1 92 ? 6.722 0.338 -15.984 1.00 95.00 92 ALA A C 1
ATOM 736 O O . ALA A 1 92 ? 7.080 -0.688 -16.553 1.00 95.00 92 ALA A O 1
ATOM 737 N N . TYR A 1 93 ? 7.125 1.545 -16.394 1.00 96.00 93 TYR A N 1
ATOM 738 C CA . TYR A 1 93 ? 7.968 1.729 -17.577 1.00 96.00 93 TYR A CA 1
ATOM 739 C C . TYR A 1 93 ? 9.379 1.152 -17.399 1.00 96.00 93 TYR A C 1
ATOM 741 O O . TYR A 1 93 ? 9.929 0.560 -18.328 1.00 96.00 93 TYR A O 1
ATOM 749 N N . ILE A 1 94 ? 9.973 1.294 -16.210 1.00 96.25 94 ILE A N 1
ATOM 750 C CA . ILE A 1 94 ? 11.329 0.792 -15.924 1.00 96.25 94 ILE A CA 1
ATOM 751 C C . ILE A 1 94 ? 11.351 -0.640 -15.379 1.00 96.25 94 ILE A C 1
ATOM 753 O O . ILE A 1 94 ? 12.427 -1.177 -15.122 1.00 96.25 94 ILE A O 1
ATOM 757 N N . ALA A 1 95 ? 10.192 -1.269 -15.195 1.00 95.75 95 ALA A N 1
ATOM 758 C CA . ALA A 1 95 ? 10.101 -2.694 -14.918 1.00 95.75 95 ALA A CA 1
ATOM 759 C C . ALA A 1 95 ? 10.479 -3.491 -16.179 1.00 95.75 95 ALA A C 1
ATOM 761 O O . ALA A 1 95 ? 10.001 -3.145 -17.266 1.00 95.75 95 ALA A O 1
ATOM 762 N N . PRO A 1 96 ? 11.289 -4.560 -16.078 1.00 94.69 96 PRO A N 1
ATOM 763 C CA . PRO A 1 96 ? 11.476 -5.476 -17.197 1.00 94.69 96 PRO A CA 1
ATOM 764 C C . PRO A 1 96 ? 10.144 -6.134 -17.580 1.00 94.69 96 PRO A C 1
ATOM 766 O O . PRO A 1 96 ? 9.354 -6.528 -16.720 1.00 94.69 96 PRO A O 1
ATOM 769 N N . GLU A 1 97 ? 9.885 -6.243 -18.880 1.00 91.00 97 GLU A N 1
ATOM 770 C CA . GLU A 1 97 ? 8.626 -6.788 -19.390 1.00 91.00 97 GLU A CA 1
ATOM 771 C C . GLU A 1 97 ? 8.435 -8.254 -18.977 1.00 91.00 97 GLU A C 1
ATOM 773 O O . GLU A 1 97 ? 9.356 -9.062 -19.075 1.00 91.00 97 GLU A O 1
ATOM 778 N N . GLY A 1 98 ? 7.241 -8.580 -18.471 1.00 91.88 98 GLY A N 1
ATOM 779 C CA . GLY A 1 98 ? 6.883 -9.933 -18.033 1.00 91.88 98 GLY A CA 1
ATOM 780 C C . GLY A 1 98 ? 7.627 -10.447 -16.794 1.00 91.88 98 GLY A C 1
ATOM 781 O O . GLY A 1 98 ? 7.417 -11.593 -16.410 1.00 91.88 98 GLY A O 1
ATOM 782 N N . TYR A 1 99 ? 8.488 -9.638 -16.165 1.00 95.62 99 TYR A N 1
ATOM 783 C CA . TYR A 1 99 ? 9.292 -10.088 -15.025 1.00 95.62 99 TYR A CA 1
ATOM 784 C C . TYR A 1 99 ? 8.512 -10.090 -13.707 1.00 95.62 99 TYR A C 1
ATOM 786 O O . TYR A 1 99 ? 8.644 -11.032 -12.923 1.00 95.62 99 TYR A O 1
ATOM 794 N N . TYR A 1 100 ? 7.713 -9.045 -13.475 1.00 97.44 100 TYR A N 1
ATOM 795 C CA . TYR A 1 100 ? 6.919 -8.877 -12.261 1.00 97.44 100 TYR A CA 1
ATOM 796 C C . TYR A 1 100 ? 5.440 -9.146 -12.487 1.00 97.44 100 TYR A C 1
ATOM 798 O O . TYR A 1 100 ? 4.892 -8.858 -13.552 1.00 97.44 100 TYR A O 1
ATOM 806 N N . LYS A 1 101 ? 4.790 -9.579 -11.411 1.00 97.12 101 LYS A N 1
ATOM 807 C CA . LYS A 1 101 ? 3.341 -9.524 -11.226 1.00 97.12 101 LYS A CA 1
ATOM 808 C C . LYS A 1 101 ? 3.028 -8.654 -10.015 1.00 97.12 101 LYS A C 1
ATOM 810 O O . LYS A 1 101 ? 3.727 -8.754 -9.009 1.00 97.12 101 LYS A O 1
ATOM 815 N N . ASP A 1 102 ? 2.012 -7.802 -10.112 1.00 97.19 102 ASP A N 1
ATOM 816 C CA . ASP A 1 102 ? 1.608 -6.909 -9.023 1.00 97.19 102 ASP A CA 1
ATOM 817 C C . ASP A 1 102 ? 0.477 -7.546 -8.216 1.00 97.19 102 ASP A C 1
ATOM 819 O O . ASP A 1 102 ? -0.628 -7.705 -8.731 1.00 97.19 102 ASP A O 1
ATOM 823 N N . ILE A 1 103 ? 0.756 -7.970 -6.983 1.00 98.06 103 ILE A N 1
ATOM 824 C CA . ILE A 1 103 ? -0.209 -8.673 -6.131 1.00 98.06 103 ILE A CA 1
ATOM 825 C C . ILE A 1 103 ? -0.659 -7.769 -4.989 1.00 98.06 103 ILE A C 1
ATOM 827 O O . ILE A 1 103 ? 0.098 -7.482 -4.052 1.00 98.06 103 ILE A O 1
ATOM 831 N N . ASP A 1 104 ? -1.939 -7.416 -5.024 1.00 96.50 104 ASP A N 1
ATOM 832 C CA . ASP A 1 104 ? -2.563 -6.449 -4.129 1.00 96.50 104 ASP A CA 1
ATOM 833 C C . ASP A 1 104 ? -3.698 -7.046 -3.307 1.00 96.50 104 ASP A C 1
ATOM 835 O O . ASP A 1 104 ? -4.417 -7.935 -3.762 1.00 96.50 104 ASP A O 1
ATOM 839 N N . VAL A 1 105 ? -3.907 -6.494 -2.110 1.00 97.38 105 VAL A N 1
ATOM 840 C CA . VAL A 1 105 ? -5.110 -6.772 -1.320 1.00 97.38 105 VAL A CA 1
ATOM 841 C C . VAL A 1 105 ? -6.261 -5.919 -1.849 1.00 97.38 105 VAL A C 1
ATOM 843 O O . VAL A 1 105 ? -6.219 -4.687 -1.872 1.00 97.38 105 VAL A O 1
ATOM 846 N N . VAL A 1 106 ? -7.348 -6.566 -2.249 1.00 96.00 106 VAL A N 1
ATOM 847 C CA . VAL A 1 106 ? -8.548 -5.883 -2.714 1.00 96.00 106 VA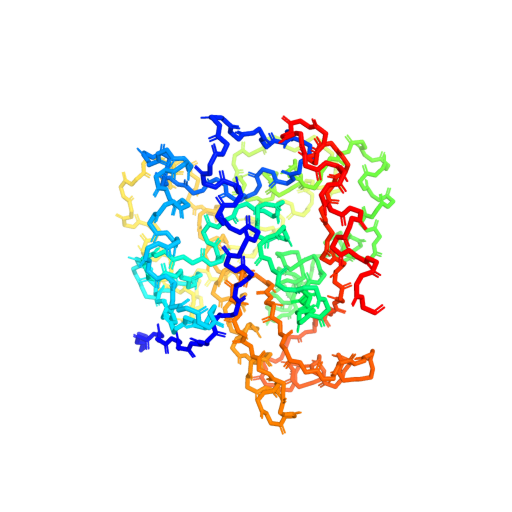L A CA 1
ATOM 848 C C . VAL A 1 106 ? -9.176 -5.110 -1.558 1.00 96.00 106 VAL A C 1
ATOM 850 O O . VAL A 1 106 ? -9.621 -5.669 -0.558 1.00 96.00 106 VAL A O 1
ATOM 853 N N . ASN A 1 107 ? -9.227 -3.788 -1.734 1.00 94.75 107 ASN A N 1
ATOM 854 C CA . ASN A 1 107 ? -9.851 -2.850 -0.801 1.00 94.75 107 ASN A CA 1
ATOM 855 C C . ASN A 1 107 ? -9.229 -2.844 0.611 1.00 94.75 107 ASN A C 1
ATOM 857 O O . ASN A 1 107 ? -9.948 -2.626 1.586 1.00 94.75 107 ASN A O 1
ATOM 861 N N . ALA A 1 108 ? -7.907 -3.040 0.706 1.00 95.69 108 ALA A N 1
ATOM 862 C CA . ALA A 1 108 ? -7.166 -3.325 1.939 1.00 95.69 108 ALA A CA 1
ATOM 863 C C . ALA A 1 108 ? -7.647 -2.576 3.189 1.00 95.69 108 ALA A C 1
ATOM 865 O O . ALA A 1 108 ? -8.038 -3.211 4.162 1.00 95.69 108 ALA A O 1
ATOM 866 N N . ILE A 1 109 ? -7.689 -1.239 3.161 1.00 96.00 109 ILE A N 1
ATOM 867 C CA . ILE A 1 109 ? -8.102 -0.421 4.315 1.00 96.00 109 ILE A CA 1
ATOM 868 C C . ILE A 1 109 ? -9.478 -0.816 4.877 1.00 96.00 109 ILE A C 1
ATOM 870 O O . ILE A 1 109 ? -9.648 -0.945 6.089 1.00 96.00 109 ILE A O 1
ATOM 874 N N . PHE A 1 110 ? -10.465 -1.026 4.009 1.00 97.75 110 PHE A N 1
ATOM 875 C CA . PHE A 1 110 ? -11.831 -1.335 4.421 1.00 97.75 110 PHE A CA 1
ATOM 876 C C . PHE A 1 110 ? -11.969 -2.800 4.835 1.00 97.75 110 PHE A C 1
ATOM 878 O O . PHE A 1 110 ? -12.698 -3.095 5.778 1.00 97.75 110 PHE A O 1
ATOM 885 N N . THR A 1 111 ? -11.250 -3.702 4.168 1.00 98.12 111 THR A N 1
ATOM 886 C CA . THR A 1 111 ? -11.150 -5.120 4.541 1.00 98.12 111 THR A CA 1
ATOM 887 C C . THR A 1 111 ? -10.531 -5.273 5.931 1.00 98.12 111 THR A C 1
ATOM 889 O O . THR A 1 111 ? -11.038 -6.021 6.763 1.00 98.12 111 THR A O 1
ATOM 892 N N . VAL A 1 112 ? -9.479 -4.509 6.234 1.00 98.31 112 VAL A N 1
ATOM 893 C CA . VAL A 1 112 ? -8.847 -4.501 7.558 1.00 98.31 112 VAL A CA 1
ATOM 894 C C . VAL A 1 112 ? -9.813 -3.994 8.627 1.00 98.31 112 VAL A C 1
ATOM 896 O O . VAL A 1 112 ? -9.929 -4.614 9.681 1.00 98.31 112 VAL A O 1
ATOM 899 N N . PHE A 1 113 ? -10.546 -2.906 8.373 1.00 98.56 113 PHE A N 1
ATOM 900 C CA . PHE A 1 113 ? -11.541 -2.427 9.334 1.00 98.56 113 PHE A CA 1
ATOM 901 C C . PHE A 1 113 ? -12.704 -3.409 9.534 1.00 98.56 113 PHE A C 1
ATOM 903 O O . PHE A 1 113 ? -13.154 -3.550 10.668 1.00 98.56 113 PHE A O 1
ATOM 910 N N . GLU A 1 114 ? -13.162 -4.110 8.490 1.00 98.50 114 GLU A N 1
ATOM 911 C CA . GLU A 1 114 ? -14.155 -5.189 8.621 1.00 98.50 114 GLU A CA 1
ATOM 912 C C . GLU A 1 114 ? -13.649 -6.277 9.579 1.00 98.50 114 GLU A C 1
ATOM 914 O O . GLU A 1 114 ? -14.289 -6.527 10.600 1.00 98.50 114 GLU A O 1
ATOM 919 N N . ASN A 1 115 ? -12.443 -6.803 9.339 1.00 98.56 115 ASN A N 1
ATOM 920 C CA . ASN A 1 115 ? -11.823 -7.821 10.192 1.00 98.56 115 ASN A CA 1
ATOM 921 C C . ASN A 1 115 ? -11.606 -7.337 11.639 1.00 98.56 115 ASN A C 1
ATOM 923 O O . ASN A 1 115 ? -11.843 -8.080 12.590 1.00 98.56 115 ASN A O 1
ATOM 927 N N . MET A 1 116 ? -11.200 -6.077 11.846 1.00 98.50 116 MET A N 1
ATOM 928 C CA . MET A 1 116 ? -11.096 -5.508 13.198 1.00 98.50 116 MET A CA 1
ATOM 929 C C . MET A 1 116 ? -12.460 -5.445 13.897 1.00 98.50 116 MET A C 1
ATOM 931 O O . MET A 1 116 ? -12.537 -5.658 15.106 1.00 98.50 116 MET A O 1
ATOM 935 N N . GLY A 1 117 ? -13.531 -5.152 13.154 1.00 98.44 117 GLY A N 1
ATOM 936 C CA . GLY A 1 117 ? -14.903 -5.177 13.654 1.00 98.44 117 GLY A CA 1
ATOM 937 C C . GLY A 1 117 ? -15.341 -6.569 14.098 1.00 98.44 117 GLY A C 1
ATOM 938 O O . GLY A 1 117 ? -15.895 -6.719 15.191 1.00 98.44 117 GLY A O 1
ATOM 939 N N . ASP A 1 118 ? -15.030 -7.582 13.293 1.00 98.25 118 ASP A N 1
ATOM 940 C CA . ASP A 1 118 ? -15.291 -8.986 13.618 1.00 98.25 118 ASP A CA 1
ATOM 941 C C . ASP A 1 118 ? -14.510 -9.433 14.858 1.00 98.25 118 ASP A C 1
ATOM 943 O O . ASP A 1 118 ? -15.092 -10.001 15.785 1.00 98.25 118 ASP A O 1
ATOM 947 N N . ALA A 1 119 ? -13.223 -9.083 14.945 1.00 97.81 119 ALA A N 1
ATOM 948 C CA . ALA A 1 119 ? -12.363 -9.424 16.078 1.00 97.81 119 ALA A CA 1
ATOM 949 C C . ALA A 1 119 ? -12.856 -8.838 17.416 1.00 97.81 119 ALA A C 1
ATOM 951 O O . ALA A 1 119 ? -12.668 -9.449 18.470 1.00 97.81 119 ALA A O 1
ATOM 952 N N . ILE A 1 120 ? -13.517 -7.673 17.398 1.00 97.81 120 ILE A N 1
ATOM 953 C CA . ILE A 1 120 ? -14.139 -7.086 18.599 1.00 97.81 120 ILE A CA 1
ATOM 954 C C . ILE A 1 120 ? -15.596 -7.524 18.817 1.00 97.81 120 ILE A C 1
ATOM 956 O O . ILE A 1 120 ? -16.239 -7.045 19.754 1.00 97.81 120 ILE A O 1
ATOM 960 N N . GLY A 1 121 ? -16.135 -8.402 17.965 1.00 98.19 121 GLY A N 1
ATOM 961 C CA . GLY A 1 121 ? -17.520 -8.870 18.026 1.00 98.19 121 GLY A CA 1
ATOM 962 C C . GLY A 1 121 ? -18.557 -7.788 17.708 1.00 98.19 121 GLY A C 1
ATOM 963 O O . GLY A 1 121 ? -19.683 -7.854 18.203 1.00 98.19 121 GLY A O 1
ATOM 964 N N . ASN A 1 122 ? -18.186 -6.766 16.932 1.00 98.38 122 ASN A N 1
ATOM 965 C CA . ASN A 1 122 ? -19.062 -5.661 16.538 1.00 98.38 122 ASN A CA 1
ATOM 966 C C . ASN A 1 122 ? -18.840 -5.279 15.059 1.00 98.38 122 ASN A C 1
ATOM 968 O O . ASN A 1 122 ? -18.285 -4.211 14.777 1.00 98.38 122 ASN A O 1
ATOM 972 N N . PRO A 1 123 ? -19.246 -6.144 14.112 1.00 98.19 123 PRO A N 1
ATOM 973 C CA . PRO A 1 123 ? -19.163 -5.845 12.686 1.00 98.19 123 PRO A CA 1
ATOM 974 C C . PRO A 1 123 ? -20.010 -4.630 12.299 1.00 98.19 123 PRO A C 1
ATOM 976 O O . PRO A 1 123 ? -21.071 -4.384 12.875 1.00 98.19 123 PRO A O 1
ATOM 979 N N . CYS A 1 124 ? -19.582 -3.911 11.259 1.00 98.50 124 CYS A N 1
ATOM 980 C CA . CYS A 1 124 ? -20.359 -2.835 10.645 1.00 98.50 124 CYS A CA 1
ATOM 981 C C . CYS A 1 124 ? -21.049 -3.335 9.364 1.00 98.50 124 CYS A C 1
ATOM 983 O O . CYS A 1 124 ? -20.369 -3.499 8.348 1.00 98.50 124 CYS A O 1
ATOM 985 N N . PRO A 1 125 ? -22.384 -3.526 9.352 1.00 98.62 125 PRO A N 1
ATOM 986 C CA . PRO A 1 125 ? -23.089 -4.056 8.183 1.00 98.62 125 PRO A CA 1
ATOM 987 C C . PRO A 1 125 ? -22.859 -3.250 6.899 1.00 98.62 125 PRO A C 1
ATOM 989 O O . PRO A 1 125 ? -22.640 -3.837 5.843 1.00 98.62 125 PRO A O 1
ATOM 992 N N . ASN A 1 126 ? -22.829 -1.917 6.984 1.00 98.62 126 ASN A N 1
ATOM 993 C CA . ASN A 1 126 ? -22.609 -1.068 5.810 1.00 98.62 126 ASN A CA 1
ATOM 994 C C . ASN A 1 126 ? -21.166 -1.137 5.298 1.00 98.62 126 ASN A C 1
ATOM 996 O O . ASN A 1 126 ? -20.944 -1.008 4.099 1.00 98.62 126 ASN A O 1
ATOM 1000 N N . LEU A 1 127 ? -20.175 -1.353 6.170 1.00 98.44 127 LEU A N 1
ATOM 1001 C CA . LEU A 1 127 ? -18.791 -1.557 5.732 1.00 98.44 127 LEU A CA 1
ATOM 1002 C C . LEU A 1 127 ? -18.651 -2.884 4.977 1.00 98.44 127 LEU A C 1
ATOM 1004 O O . LEU A 1 127 ? -18.038 -2.921 3.913 1.00 98.44 127 LEU A O 1
ATOM 1008 N N . ILE A 1 128 ? -19.296 -3.937 5.485 1.00 98.44 128 ILE A N 1
ATOM 1009 C CA . ILE A 1 128 ? -19.380 -5.243 4.821 1.00 98.44 128 ILE A CA 1
ATOM 1010 C C . ILE A 1 128 ? -20.071 -5.098 3.454 1.00 98.44 128 ILE A C 1
ATOM 1012 O O . ILE A 1 128 ? -19.595 -5.618 2.442 1.00 98.44 128 ILE A O 1
ATOM 1016 N N . GLU A 1 129 ? -21.186 -4.362 3.389 1.00 98.38 129 GLU A N 1
ATOM 1017 C CA . GLU A 1 129 ? -21.877 -4.082 2.124 1.00 98.38 129 GLU A CA 1
ATOM 1018 C C . GLU A 1 129 ? -20.986 -3.284 1.159 1.00 98.38 129 GLU A C 1
ATOM 1020 O O . GLU A 1 129 ? -20.935 -3.609 -0.030 1.00 98.38 129 GLU A O 1
ATOM 1025 N N . TYR A 1 130 ? -20.245 -2.293 1.669 1.00 98.12 130 TYR A N 1
ATOM 1026 C CA . TYR A 1 130 ? -19.283 -1.510 0.896 1.00 98.12 130 TYR A CA 1
ATOM 1027 C C . TYR A 1 130 ? -18.180 -2.383 0.299 1.00 98.12 130 TYR A C 1
ATOM 1029 O O . TYR A 1 130 ? -17.894 -2.256 -0.888 1.00 98.12 130 TYR A O 1
ATOM 1037 N N . ASN A 1 131 ? -17.597 -3.300 1.073 1.00 97.12 131 ASN A N 1
ATOM 1038 C CA . ASN A 1 131 ? -16.559 -4.205 0.579 1.00 97.12 131 ASN A CA 1
ATOM 1039 C C . ASN A 1 131 ? -17.074 -5.132 -0.525 1.00 97.12 131 ASN A C 1
ATOM 1041 O O . ASN A 1 131 ? -16.398 -5.318 -1.537 1.00 97.12 131 ASN A O 1
ATOM 1045 N N . ARG A 1 132 ? -18.297 -5.650 -0.381 1.00 96.94 132 ARG A N 1
ATOM 1046 C CA . ARG A 1 132 ? -18.903 -6.574 -1.352 1.00 96.94 132 ARG A CA 1
ATOM 1047 C C . ARG A 1 132 ? -19.373 -5.891 -2.636 1.00 96.94 132 ARG A C 1
ATOM 1049 O O . ARG A 1 132 ? -19.267 -6.483 -3.704 1.00 96.94 132 ARG A O 1
ATOM 1056 N N . ASN A 1 133 ? -19.881 -4.660 -2.546 1.00 97.56 133 ASN A N 1
ATOM 1057 C CA . ASN A 1 133 ? -20.544 -3.962 -3.656 1.00 97.56 133 ASN A CA 1
ATOM 1058 C C . ASN A 1 133 ? -19.918 -2.591 -3.956 1.00 97.56 133 ASN A C 1
ATOM 1060 O O . ASN A 1 133 ? -20.611 -1.661 -4.374 1.00 97.56 133 ASN A O 1
ATOM 1064 N N . ARG A 1 134 ? -18.605 -2.440 -3.734 1.00 96.50 134 ARG A N 1
ATOM 1065 C CA . ARG A 1 134 ? -17.903 -1.146 -3.797 1.00 96.50 134 ARG A CA 1
ATOM 1066 C C . ARG A 1 134 ? -18.216 -0.354 -5.060 1.00 96.50 134 ARG A C 1
ATOM 1068 O O . ARG A 1 134 ? -18.534 0.825 -4.967 1.00 96.50 134 ARG A O 1
ATOM 1075 N N . LYS A 1 135 ? -18.112 -0.989 -6.233 1.00 96.62 135 LYS A N 1
ATOM 1076 C CA . LYS A 1 135 ? -18.319 -0.325 -7.529 1.00 96.62 135 LYS A CA 1
ATOM 1077 C C . LYS A 1 135 ? -19.716 0.295 -7.612 1.00 96.62 135 LYS A C 1
ATOM 1079 O O . LYS A 1 135 ? -19.832 1.490 -7.860 1.00 96.62 135 LYS A O 1
ATOM 1084 N N . ASP A 1 136 ? -20.740 -0.499 -7.320 1.00 98.06 136 ASP A N 1
ATOM 1085 C CA . ASP A 1 136 ? -22.137 -0.072 -7.381 1.00 98.06 136 ASP A CA 1
ATOM 1086 C C . ASP A 1 136 ? -22.445 1.008 -6.340 1.00 98.06 136 ASP A C 1
ATOM 1088 O O . ASP A 1 136 ? -23.236 1.911 -6.597 1.00 98.06 136 ASP A O 1
ATOM 1092 N N . ILE A 1 137 ? -21.819 0.945 -5.162 1.00 98.06 137 ILE A N 1
ATOM 1093 C CA . ILE A 1 137 ? -21.998 1.939 -4.097 1.00 98.06 137 ILE A CA 1
ATOM 1094 C C . ILE A 1 137 ? -21.325 3.268 -4.455 1.00 98.06 137 ILE A C 1
ATOM 1096 O O . ILE A 1 137 ? -21.933 4.324 -4.269 1.00 98.06 137 ILE A O 1
ATOM 1100 N N . LEU A 1 138 ? -20.103 3.232 -4.992 1.00 96.81 138 LEU A N 1
ATOM 1101 C CA . LEU A 1 138 ? -19.407 4.426 -5.477 1.00 96.81 138 LEU A CA 1
ATOM 1102 C C . LEU A 1 138 ? -20.201 5.104 -6.601 1.00 96.81 138 LEU A C 1
ATOM 1104 O O . LEU A 1 138 ? -20.415 6.313 -6.549 1.00 96.81 138 LEU A O 1
ATOM 1108 N N . GLU A 1 139 ? -20.715 4.327 -7.558 1.00 97.50 139 GLU A N 1
ATOM 1109 C CA . GLU A 1 139 ? -21.564 4.834 -8.640 1.00 97.50 139 GLU A CA 1
ATOM 1110 C C . GLU A 1 139 ? -22.891 5.399 -8.108 1.00 97.50 139 GLU A C 1
ATOM 1112 O O . GLU A 1 139 ? -23.246 6.538 -8.412 1.00 97.50 139 GLU A O 1
ATOM 1117 N N . ARG A 1 140 ? -23.592 4.656 -7.238 1.00 97.56 140 ARG A N 1
ATOM 1118 C CA . ARG A 1 140 ? -24.872 5.064 -6.628 1.00 97.56 140 ARG A CA 1
ATOM 1119 C C . ARG A 1 140 ? -24.781 6.406 -5.909 1.00 97.56 140 ARG A C 1
ATOM 1121 O O . ARG A 1 140 ? -25.744 7.172 -5.933 1.00 97.56 140 ARG A O 1
ATOM 1128 N N . TYR A 1 141 ? -23.666 6.667 -5.232 1.00 96.56 141 TYR A N 1
ATOM 1129 C CA . TYR A 1 141 ? -23.467 7.894 -4.463 1.00 96.56 141 TYR A CA 1
ATOM 1130 C C . TYR A 1 141 ? -22.615 8.942 -5.181 1.00 96.56 141 TYR A C 1
ATOM 1132 O O . TYR A 1 141 ? -22.402 10.010 -4.611 1.00 96.56 141 TYR A O 1
ATOM 1140 N N . ASN A 1 142 ? -22.183 8.670 -6.418 1.00 96.62 142 ASN A N 1
ATOM 1141 C CA . ASN A 1 142 ? -21.303 9.533 -7.203 1.00 96.62 142 ASN A CA 1
ATOM 1142 C C . ASN A 1 142 ? -20.063 9.974 -6.402 1.00 96.62 142 ASN A C 1
ATOM 1144 O O . ASN A 1 142 ? -19.767 11.164 -6.292 1.00 96.62 142 ASN A O 1
ATOM 1148 N N . LEU A 1 143 ? -19.387 8.998 -5.793 1.00 96.06 143 LEU A N 1
ATOM 1149 C CA . LEU A 1 143 ? -18.170 9.193 -5.009 1.00 96.06 143 LEU A CA 1
ATOM 1150 C C . LEU A 1 143 ? -16.999 8.455 -5.647 1.00 96.06 143 LEU A C 1
ATOM 1152 O O . LEU A 1 143 ? -17.144 7.380 -6.227 1.00 96.06 143 LEU A O 1
ATOM 1156 N N . THR A 1 144 ? -15.811 9.006 -5.461 1.00 94.69 144 THR A N 1
ATOM 1157 C CA . THR A 1 144 ? -14.537 8.367 -5.779 1.00 94.69 144 THR A CA 1
ATOM 1158 C C . THR A 1 144 ? -13.980 7.625 -4.560 1.00 94.69 144 THR A C 1
ATOM 1160 O O . THR A 1 144 ? -14.315 7.917 -3.408 1.00 94.69 144 THR A O 1
ATOM 1163 N N . LYS A 1 145 ? -13.080 6.661 -4.790 1.00 93.12 145 LYS A N 1
ATOM 1164 C CA . LYS A 1 145 ? -12.381 5.948 -3.705 1.00 93.12 145 LYS A CA 1
ATOM 1165 C C . LYS A 1 145 ? -11.630 6.917 -2.762 1.00 93.12 145 LYS A C 1
ATOM 1167 O O . LYS A 1 145 ? -11.822 6.774 -1.551 1.00 93.12 145 LYS A O 1
ATOM 1172 N N . PRO A 1 146 ? -10.848 7.910 -3.243 1.00 92.56 146 PRO A N 1
ATOM 1173 C CA . PRO A 1 146 ? -10.165 8.863 -2.363 1.00 92.56 146 PRO A CA 1
ATOM 1174 C C . PRO A 1 146 ? -11.121 9.690 -1.496 1.00 92.56 146 PRO A C 1
ATOM 1176 O O . PRO A 1 146 ? -10.837 9.933 -0.323 1.00 92.56 146 PRO A O 1
ATOM 1179 N N . GLU A 1 147 ? -12.288 10.077 -2.022 1.00 94.25 147 GLU A N 1
ATOM 1180 C CA . GLU A 1 147 ? -13.308 10.778 -1.233 1.00 94.25 147 GLU A CA 1
ATOM 1181 C C . GLU A 1 147 ? -13.832 9.915 -0.086 1.00 94.25 147 GLU A C 1
ATOM 1183 O O . GLU A 1 147 ? -13.948 10.407 1.037 1.00 94.25 147 GLU A O 1
ATOM 1188 N N . VAL A 1 148 ? -14.089 8.626 -0.332 1.00 96.12 148 VAL A N 1
ATOM 1189 C CA . VAL A 1 148 ? -14.512 7.697 0.726 1.00 96.12 148 VAL A CA 1
ATOM 1190 C C . VAL A 1 148 ? -13.397 7.488 1.754 1.00 96.12 148 VAL A C 1
ATOM 1192 O O . VAL A 1 148 ? -13.667 7.543 2.952 1.00 96.12 148 VAL A O 1
ATOM 1195 N N . ILE A 1 149 ? -12.140 7.311 1.335 1.00 94.75 149 ILE A N 1
ATOM 1196 C CA . ILE A 1 149 ? -11.003 7.173 2.265 1.00 94.75 149 ILE A CA 1
ATOM 1197 C C . ILE A 1 149 ? -10.867 8.421 3.140 1.00 94.75 149 ILE A C 1
ATOM 1199 O O . ILE A 1 149 ? -10.785 8.313 4.366 1.00 94.75 149 ILE A O 1
ATOM 1203 N N . LYS A 1 150 ? -10.907 9.613 2.534 1.00 94.25 150 LYS A N 1
ATOM 1204 C CA . LYS A 1 150 ? -10.882 10.890 3.256 1.00 94.25 150 LYS A CA 1
ATOM 1205 C C . LYS A 1 150 ? -12.043 10.994 4.237 1.00 94.25 150 LYS A C 1
ATOM 1207 O O . LYS A 1 150 ? -11.850 11.465 5.354 1.00 94.25 150 LYS A O 1
ATOM 1212 N N . MET A 1 151 ? -13.231 10.552 3.833 1.00 95.25 151 MET A N 1
ATOM 1213 C CA . MET A 1 151 ? -14.407 10.528 4.691 1.00 95.25 151 MET A CA 1
ATOM 1214 C C . MET A 1 151 ? -14.189 9.628 5.909 1.00 95.25 151 MET A C 1
ATOM 1216 O O . MET A 1 151 ? -14.453 10.061 7.023 1.00 95.25 151 MET A O 1
ATOM 1220 N N . MET A 1 152 ? -13.669 8.414 5.716 1.00 94.44 152 MET A N 1
ATOM 1221 C CA . MET A 1 152 ? -13.495 7.420 6.781 1.00 94.44 152 MET A CA 1
ATOM 1222 C C . MET A 1 152 ? -12.319 7.703 7.717 1.00 94.44 152 MET A C 1
ATOM 1224 O O . MET A 1 152 ? -12.388 7.349 8.889 1.00 94.44 152 MET A O 1
ATOM 1228 N N . LEU A 1 153 ? -11.242 8.315 7.217 1.00 95.56 153 LEU A N 1
ATOM 1229 C CA . LEU A 1 153 ? -10.036 8.598 8.000 1.00 95.56 153 LEU A CA 1
ATOM 1230 C C . LEU A 1 153 ? -9.990 10.016 8.574 1.00 95.56 153 LEU A C 1
ATOM 1232 O O . LEU A 1 153 ? -9.035 10.345 9.282 1.00 95.56 153 LEU A O 1
ATOM 1236 N N . TYR A 1 154 ? -10.990 10.859 8.310 1.00 96.19 154 TYR A N 1
ATOM 1237 C CA . TYR A 1 154 ? -11.088 12.193 8.895 1.00 96.19 154 TYR A CA 1
ATOM 1238 C C . TYR A 1 154 ? -12.260 12.285 9.879 1.00 96.19 154 TYR A C 1
ATOM 1240 O O . TYR A 1 154 ? -13.430 12.319 9.498 1.00 96.19 154 TYR A O 1
ATOM 1248 N N . GLU A 1 155 ? -11.938 12.382 11.170 1.00 95.06 155 GLU A N 1
ATOM 1249 C CA . GLU A 1 155 ? -12.917 12.363 12.263 1.00 95.06 155 GLU A CA 1
ATOM 1250 C C . GLU A 1 155 ? -13.935 13.502 12.154 1.00 95.06 155 GLU A C 1
ATOM 1252 O O . GLU A 1 155 ? -15.128 13.305 12.350 1.00 95.06 155 GLU A O 1
ATOM 1257 N N . ASN A 1 156 ? -13.477 14.694 11.773 1.00 93.31 156 ASN A N 1
ATOM 1258 C CA . ASN A 1 156 ? -14.323 15.883 11.675 1.00 93.31 156 ASN A CA 1
ATOM 1259 C C . ASN A 1 156 ? -14.978 16.037 10.288 1.00 93.31 156 ASN A C 1
ATOM 1261 O O . ASN A 1 156 ? -15.389 17.136 9.911 1.00 93.31 156 ASN A O 1
ATOM 1265 N N . CYS A 1 157 ? -15.038 14.963 9.492 1.00 93.19 157 CYS A N 1
ATOM 1266 C CA . CYS A 1 157 ? -15.682 14.993 8.185 1.00 93.19 157 CYS A CA 1
ATOM 1267 C C . CYS A 1 157 ? -17.201 15.140 8.337 1.00 93.19 157 CYS A C 1
ATOM 1269 O O . CYS A 1 157 ? -17.843 14.399 9.081 1.00 93.19 157 CYS A O 1
ATOM 1271 N N . LYS A 1 158 ? -17.803 16.079 7.600 1.00 93.19 158 LYS A N 1
ATOM 1272 C CA . LYS A 1 158 ? -19.261 16.192 7.528 1.00 93.19 158 LYS A CA 1
ATOM 1273 C C . LYS A 1 158 ? -19.792 15.149 6.544 1.00 93.19 158 LYS A C 1
ATOM 1275 O O . LYS A 1 158 ? -19.696 15.340 5.335 1.00 93.19 158 LYS A O 1
ATOM 1280 N N . VAL A 1 159 ? -20.385 14.080 7.068 1.00 95.12 159 VAL A N 1
ATOM 1281 C CA . VAL A 1 159 ? -20.994 13.018 6.256 1.00 95.12 159 VAL A CA 1
ATOM 1282 C C . VAL A 1 159 ? -22.506 13.211 6.179 1.00 95.12 159 VAL A C 1
ATOM 1284 O O . VAL A 1 159 ? -23.219 13.038 7.168 1.00 95.12 159 VAL A O 1
ATOM 1287 N N . GLU A 1 160 ? -23.001 13.607 5.006 1.00 93.25 160 GLU A N 1
ATOM 1288 C CA . GLU A 1 160 ? -24.436 13.853 4.783 1.00 93.25 160 GLU A CA 1
ATOM 1289 C C . GLU A 1 160 ? -25.200 12.577 4.416 1.00 93.25 160 GLU A C 1
ATOM 1291 O O . GLU A 1 160 ? -26.368 12.418 4.763 1.00 93.25 160 GLU A O 1
ATOM 1296 N N . ASN A 1 161 ? -24.525 11.646 3.746 1.00 94.50 161 ASN A N 1
ATOM 1297 C CA . ASN A 1 161 ? -25.094 10.385 3.311 1.00 94.50 161 ASN A CA 1
ATOM 1298 C C . ASN A 1 161 ? -25.255 9.405 4.485 1.00 94.50 161 ASN A C 1
ATOM 1300 O O . ASN A 1 161 ? -24.271 9.074 5.141 1.00 94.50 161 ASN A O 1
ATOM 1304 N N . THR A 1 162 ? -26.468 8.897 4.720 1.00 97.44 162 THR A N 1
ATOM 1305 C CA . THR A 1 162 ? -26.752 7.984 5.843 1.00 97.44 162 THR A CA 1
ATOM 1306 C C . THR A 1 162 ? -25.891 6.719 5.830 1.00 97.44 162 THR A C 1
ATOM 1308 O O . THR A 1 162 ? -25.358 6.358 6.875 1.00 97.44 162 THR A O 1
ATOM 1311 N N . PHE A 1 163 ? -25.691 6.092 4.665 1.00 98.25 163 PHE A N 1
ATOM 1312 C CA . PHE A 1 163 ? -24.916 4.854 4.537 1.00 98.25 163 PHE A CA 1
ATOM 1313 C C . PHE A 1 163 ? -23.484 5.039 5.053 1.00 98.25 163 PHE A C 1
ATOM 1315 O O . PHE A 1 163 ? -23.044 4.320 5.950 1.00 98.25 163 PHE A O 1
ATOM 1322 N N . PHE A 1 164 ? -22.781 6.066 4.566 1.00 98.06 164 PHE A N 1
ATOM 1323 C CA . PHE A 1 164 ? -21.422 6.360 5.027 1.00 98.06 164 PHE A CA 1
ATOM 1324 C C . PHE A 1 164 ? -21.379 6.992 6.416 1.00 98.06 164 PHE A C 1
ATOM 1326 O O . PHE A 1 164 ? -20.396 6.819 7.133 1.00 98.06 164 PHE A O 1
ATOM 1333 N N . LYS A 1 165 ? -22.429 7.710 6.828 1.00 98.00 165 LYS A N 1
ATOM 1334 C CA . LYS A 1 165 ? -22.524 8.278 8.176 1.00 98.00 165 LYS A CA 1
ATOM 1335 C C . LYS A 1 165 ? -22.564 7.177 9.229 1.00 98.00 165 LYS A C 1
ATOM 1337 O O . LYS A 1 165 ? -21.974 7.345 10.291 1.00 98.00 165 LYS A O 1
ATOM 1342 N N . GLU A 1 166 ? -23.226 6.062 8.944 1.00 98.25 166 GLU A N 1
ATOM 1343 C CA . GLU A 1 166 ? -23.246 4.894 9.826 1.00 98.25 166 GLU A CA 1
ATOM 1344 C C . GLU A 1 166 ? -21.867 4.230 9.923 1.00 98.25 166 GLU A C 1
ATOM 1346 O O . GLU A 1 166 ? -21.423 3.954 11.037 1.00 98.25 166 GLU A O 1
ATOM 1351 N N . ILE A 1 167 ? -21.141 4.076 8.805 1.00 98.50 167 ILE A N 1
ATOM 1352 C CA . ILE A 1 167 ? -19.753 3.572 8.822 1.00 98.50 167 ILE A CA 1
ATOM 1353 C C . ILE A 1 167 ? -18.852 4.517 9.628 1.00 98.50 167 ILE A C 1
ATOM 1355 O O . ILE A 1 167 ? -18.139 4.083 10.530 1.00 98.50 167 ILE A O 1
ATOM 1359 N N . HIS A 1 168 ? -18.921 5.821 9.354 1.00 98.31 168 HIS A N 1
ATOM 1360 C CA . HIS A 1 168 ? -18.142 6.850 10.048 1.00 98.31 168 HIS A CA 1
ATOM 1361 C C . HIS A 1 168 ? -18.427 6.867 11.554 1.00 98.31 168 HIS A C 1
ATOM 1363 O O . HIS A 1 168 ? -17.512 6.806 12.374 1.00 98.31 168 HIS A O 1
ATOM 1369 N N . THR A 1 169 ? -19.708 6.850 11.930 1.00 98.25 169 THR A N 1
ATOM 1370 C CA . THR A 1 169 ? -20.134 6.777 13.333 1.00 98.25 169 THR A CA 1
ATOM 1371 C C . THR A 1 169 ? -19.595 5.513 13.991 1.00 98.25 169 THR A C 1
ATOM 1373 O O . THR A 1 169 ? -19.065 5.578 15.098 1.00 98.25 169 THR A O 1
ATOM 1376 N N . TRP A 1 170 ? -19.683 4.364 13.321 1.00 98.69 170 TRP A N 1
ATOM 1377 C CA . TRP A 1 170 ? -19.146 3.113 13.841 1.00 98.69 170 TRP A CA 1
ATOM 1378 C C . TRP A 1 170 ? -17.626 3.188 14.058 1.00 98.69 170 TRP A C 1
ATOM 1380 O O . TRP A 1 170 ? -17.163 2.866 15.155 1.00 98.69 170 TRP A O 1
ATOM 1390 N N . LEU A 1 171 ? -16.860 3.709 13.092 1.00 98.56 171 LEU A N 1
ATOM 1391 C CA . LEU A 1 171 ? -15.406 3.878 13.211 1.00 98.56 171 LEU A CA 1
ATOM 1392 C C . LEU A 1 171 ? -15.020 4.706 14.446 1.00 98.56 171 LEU A C 1
ATOM 1394 O O . LEU A 1 171 ? -14.131 4.315 15.205 1.00 98.56 171 LEU A O 1
ATOM 1398 N N . TYR A 1 172 ? -15.694 5.835 14.676 1.00 98.44 172 TYR A N 1
ATOM 1399 C CA . TYR A 1 172 ? -15.267 6.810 15.684 1.00 98.44 172 TYR A CA 1
ATOM 1400 C C . TYR A 1 172 ? -15.938 6.667 17.051 1.00 98.44 172 TYR A C 1
ATOM 1402 O O . TYR A 1 172 ? -15.336 7.024 18.064 1.00 98.44 172 TYR A O 1
ATOM 1410 N N . ILE A 1 173 ? -17.150 6.117 17.110 1.00 98.25 173 ILE A N 1
ATOM 1411 C CA . ILE A 1 173 ? -17.887 5.914 18.365 1.00 98.25 173 ILE A CA 1
ATOM 1412 C C . ILE A 1 173 ? -17.711 4.490 18.898 1.00 98.25 173 ILE A C 1
ATOM 1414 O O . ILE A 1 173 ? -17.732 4.295 20.113 1.00 98.25 173 ILE A O 1
ATOM 1418 N N . THR A 1 174 ? -17.494 3.504 18.022 1.00 98.38 174 THR A N 1
ATOM 1419 C CA . THR A 1 174 ? -17.389 2.089 18.416 1.00 98.38 174 THR A CA 1
ATOM 1420 C C . THR A 1 174 ? -15.966 1.565 18.281 1.00 98.38 174 THR A C 1
ATOM 1422 O O . THR A 1 174 ? -15.354 1.204 19.291 1.00 98.38 174 THR A O 1
ATOM 1425 N N . LEU A 1 175 ? -15.413 1.548 17.063 1.00 98.56 175 LEU A N 1
ATOM 1426 C CA . LEU A 1 175 ? -14.146 0.874 16.783 1.00 98.56 175 LEU A CA 1
ATOM 1427 C C . LEU A 1 175 ? -12.975 1.564 17.493 1.00 98.56 175 LEU A C 1
ATOM 1429 O O . LEU A 1 175 ? -12.334 0.959 18.352 1.00 98.56 175 LEU A O 1
ATOM 1433 N N . ALA A 1 176 ? -12.721 2.846 17.206 1.00 98.50 176 ALA A N 1
ATOM 1434 C CA . ALA A 1 176 ? -11.570 3.560 17.757 1.00 98.50 176 ALA A CA 1
ATOM 1435 C C . ALA A 1 176 ? -11.548 3.570 19.301 1.00 98.50 176 ALA A C 1
ATOM 1437 O O . ALA A 1 176 ? -10.508 3.228 19.868 1.00 98.50 176 ALA A O 1
ATOM 1438 N N . PRO A 1 177 ? -12.645 3.885 20.026 1.00 98.56 177 PRO A N 1
ATOM 1439 C CA . PRO A 1 177 ? -12.644 3.826 21.489 1.00 98.56 177 PRO A CA 1
ATOM 1440 C C . PRO A 1 177 ? -12.409 2.424 22.060 1.00 98.56 177 PRO A C 1
ATOM 1442 O O . PRO A 1 177 ? -11.868 2.309 23.161 1.00 98.56 177 PRO A O 1
ATOM 1445 N N . THR A 1 178 ? -12.813 1.373 21.340 1.00 98.56 178 THR A N 1
ATOM 1446 C CA . THR A 1 178 ? -12.576 -0.021 21.738 1.00 98.56 178 THR A CA 1
ATOM 1447 C C . THR A 1 178 ? -11.110 -0.395 21.550 1.00 98.56 178 THR A C 1
ATOM 1449 O O . THR A 1 178 ? -10.478 -0.839 22.510 1.00 98.56 178 THR A O 1
ATOM 1452 N N . LEU A 1 179 ? -10.533 -0.129 20.372 1.00 98.38 179 LEU A N 1
ATOM 1453 C CA . LEU A 1 179 ? -9.130 -0.445 20.078 1.00 98.38 179 LEU A CA 1
ATOM 1454 C C . LEU A 1 179 ? -8.172 0.257 21.049 1.00 98.38 179 LEU A C 1
ATOM 1456 O O . LEU A 1 179 ? -7.259 -0.376 21.568 1.00 98.38 179 LEU A O 1
ATOM 1460 N N . LYS A 1 180 ? -8.422 1.526 21.400 1.00 98.19 180 LYS A N 1
ATOM 1461 C CA . LYS A 1 180 ? -7.599 2.280 22.371 1.00 98.19 180 LYS A CA 1
ATOM 1462 C C . LYS A 1 180 ? -7.449 1.613 23.738 1.00 98.19 180 LYS A C 1
ATOM 1464 O O . LYS A 1 180 ? -6.519 1.937 24.464 1.00 98.19 180 LYS A O 1
ATOM 1469 N N . LYS A 1 181 ? -8.380 0.742 24.127 1.00 97.56 181 LYS A N 1
ATOM 1470 C CA . LYS A 1 181 ? -8.356 0.048 25.423 1.00 97.56 181 LYS A CA 1
ATOM 1471 C C . LYS A 1 181 ? -7.635 -1.296 25.355 1.00 97.56 181 LYS A C 1
ATOM 1473 O O . LYS A 1 181 ? -7.381 -1.891 26.399 1.00 97.56 181 LYS A O 1
ATOM 1478 N N . GLN A 1 182 ? -7.341 -1.795 24.158 1.00 97.75 182 GLN A N 1
ATOM 1479 C CA . GLN A 1 182 ? -6.702 -3.090 23.982 1.00 97.75 182 GLN A CA 1
ATOM 1480 C C . GLN A 1 182 ? -5.173 -2.954 24.082 1.00 97.75 182 GLN A C 1
ATOM 1482 O O . GLN A 1 182 ? -4.602 -2.012 23.522 1.00 97.75 182 GLN A O 1
ATOM 1487 N N . PRO A 1 183 ? -4.485 -3.901 24.751 1.00 96.25 183 PRO A N 1
ATOM 1488 C CA . PRO A 1 183 ? -3.028 -3.870 24.907 1.00 96.25 183 PRO A CA 1
ATOM 1489 C C . PRO A 1 183 ? -2.248 -3.830 23.589 1.00 96.25 183 PRO A C 1
ATOM 1491 O O . PRO A 1 183 ? -1.142 -3.300 23.549 1.00 96.25 183 PRO A O 1
ATOM 1494 N N . GLU A 1 184 ? -2.817 -4.378 22.519 1.00 94.81 184 GLU A N 1
ATOM 1495 C CA . GLU A 1 184 ? -2.196 -4.410 21.198 1.00 94.81 184 GLU A CA 1
ATOM 1496 C C . GLU A 1 184 ? -2.068 -3.015 20.566 1.00 94.81 184 GLU A C 1
ATOM 1498 O O . GLU A 1 184 ? -1.024 -2.673 20.009 1.00 94.81 184 GLU A O 1
ATOM 1503 N N . TRP A 1 185 ? -3.099 -2.175 20.696 1.00 96.62 185 TRP A N 1
ATOM 1504 C CA . TRP A 1 185 ? -3.178 -0.885 19.996 1.00 96.62 185 TRP A CA 1
ATOM 1505 C C . TRP A 1 185 ? -2.799 0.312 20.872 1.00 96.62 185 TRP A C 1
ATOM 1507 O O . TRP A 1 185 ? -2.574 1.407 20.351 1.00 96.62 185 TRP A O 1
ATOM 1517 N N . ILE A 1 186 ? -2.692 0.130 22.194 1.00 96.06 186 ILE A N 1
ATOM 1518 C CA . ILE A 1 186 ? -2.430 1.230 23.138 1.00 96.06 186 ILE A CA 1
ATOM 1519 C C . ILE A 1 186 ? -1.135 1.991 22.820 1.00 96.06 186 ILE A C 1
ATOM 1521 O O . ILE A 1 186 ? -1.089 3.208 22.961 1.00 96.06 186 ILE A O 1
ATOM 1525 N N . GLN A 1 187 ? -0.091 1.312 22.331 1.00 94.38 187 GLN A N 1
ATOM 1526 C CA . GLN A 1 187 ? 1.173 1.972 21.977 1.00 94.38 187 GLN A CA 1
ATOM 1527 C C . GLN A 1 187 ? 1.005 2.939 20.797 1.00 94.38 187 GLN A C 1
ATOM 1529 O O . GLN A 1 187 ? 1.582 4.027 20.809 1.00 94.38 187 GLN A O 1
ATOM 1534 N N . ILE A 1 188 ? 0.174 2.580 19.812 1.00 96.12 188 ILE A N 1
ATOM 1535 C CA . ILE A 1 188 ? -0.158 3.458 18.683 1.00 96.12 188 ILE A CA 1
ATOM 1536 C C . ILE A 1 188 ? -0.972 4.655 19.176 1.00 96.12 188 ILE A C 1
ATOM 1538 O O . ILE A 1 188 ? -0.715 5.785 18.759 1.00 96.12 188 ILE A O 1
ATOM 1542 N N . TRP A 1 189 ? -1.931 4.425 20.081 1.00 97.38 189 TRP A N 1
ATOM 1543 C CA . TRP A 1 189 ? -2.713 5.512 20.668 1.00 97.38 189 TRP A CA 1
ATOM 1544 C C . TRP A 1 189 ? -1.824 6.503 21.421 1.00 97.38 189 TRP A C 1
ATOM 1546 O O . TRP A 1 189 ? -1.885 7.693 21.125 1.00 97.38 189 TRP A O 1
ATOM 1556 N N . ASN A 1 190 ? -0.958 6.021 22.316 1.00 96.25 190 ASN A N 1
ATOM 1557 C CA . ASN A 1 190 ? -0.053 6.874 23.089 1.00 96.25 190 ASN A CA 1
ATOM 1558 C C . ASN A 1 190 ? 0.837 7.718 22.169 1.00 96.25 190 ASN A C 1
ATOM 1560 O O . ASN A 1 190 ? 0.951 8.926 22.358 1.00 96.25 190 ASN A O 1
ATOM 1564 N N . TYR A 1 191 ? 1.387 7.118 21.108 1.00 95.31 191 TYR A N 1
ATOM 1565 C CA . TYR A 1 191 ? 2.163 7.860 20.115 1.00 95.31 191 TYR A CA 1
ATOM 1566 C C . TYR A 1 191 ? 1.356 8.990 19.452 1.00 95.31 191 TYR A C 1
ATOM 1568 O O . TYR A 1 191 ? 1.849 10.106 19.286 1.00 95.31 191 TYR A O 1
ATOM 1576 N N . VAL A 1 192 ? 0.112 8.714 19.051 1.00 96.25 192 VAL A N 1
ATOM 1577 C CA . VAL A 1 192 ? -0.765 9.712 18.419 1.00 96.25 192 VAL A CA 1
ATOM 1578 C C . VAL A 1 192 ? -1.174 10.804 19.408 1.00 96.25 192 VAL A C 1
ATOM 1580 O O . VAL A 1 192 ? -1.228 11.978 19.043 1.00 96.25 192 VAL A O 1
ATOM 1583 N N . GLU A 1 193 ? -1.443 10.435 20.657 1.00 97.25 193 GLU A N 1
ATOM 1584 C CA . GLU A 1 193 ? -1.823 11.346 21.734 1.00 97.25 193 GLU A CA 1
ATOM 1585 C C . GLU A 1 193 ? -0.687 12.303 22.126 1.00 97.25 193 GLU A C 1
ATOM 1587 O O . GLU A 1 193 ? -0.941 13.485 22.386 1.00 97.25 193 GLU A O 1
ATOM 1592 N N . GLU A 1 194 ? 0.554 11.820 22.112 1.00 96.56 194 GLU A N 1
ATOM 1593 C CA . GLU A 1 194 ? 1.765 12.593 22.407 1.00 96.56 194 GLU A CA 1
ATOM 1594 C C . GLU A 1 194 ? 2.265 13.424 21.211 1.00 96.56 194 GLU A C 1
ATOM 1596 O O . GLU A 1 194 ? 3.087 14.332 21.385 1.00 96.56 194 GLU A O 1
ATOM 1601 N N . SER A 1 195 ? 1.767 13.155 19.998 1.00 95.31 195 SER A N 1
ATOM 1602 C CA . SER A 1 195 ? 2.170 13.884 18.796 1.00 95.31 195 SER A CA 1
ATOM 1603 C C . SER A 1 195 ? 1.798 15.366 18.869 1.00 95.31 195 SER A C 1
ATOM 1605 O O . SER A 1 195 ? 0.689 15.757 19.247 1.00 95.31 195 SER A O 1
ATOM 1607 N N . LYS A 1 196 ? 2.752 16.199 18.444 1.00 96.19 196 LYS A N 1
ATOM 1608 C CA . LYS A 1 196 ? 2.619 17.658 18.329 1.00 96.19 196 LYS A CA 1
ATOM 1609 C C . LYS A 1 196 ? 2.437 18.120 16.881 1.00 96.19 196 LYS A C 1
ATOM 1611 O O . LYS A 1 196 ? 2.390 19.318 16.637 1.00 96.19 196 LYS A O 1
ATOM 1616 N N . GLU A 1 197 ? 2.381 17.193 15.925 1.00 93.44 197 GLU A N 1
ATOM 1617 C CA . GLU A 1 197 ? 2.195 17.520 14.510 1.00 93.44 197 GLU A CA 1
ATOM 1618 C C . GLU A 1 197 ? 0.755 18.025 14.283 1.00 93.44 197 GLU A C 1
ATOM 1620 O O . GLU A 1 197 ? -0.210 17.326 14.596 1.00 93.44 197 GLU A O 1
ATOM 1625 N N . ASP A 1 198 ? 0.596 19.234 13.731 1.00 94.50 198 ASP A N 1
ATOM 1626 C CA . ASP A 1 198 ? -0.701 19.921 13.578 1.00 94.50 198 ASP A CA 1
ATOM 1627 C C . ASP A 1 198 ? -1.792 19.051 12.939 1.00 94.50 198 ASP A C 1
ATOM 1629 O O . ASP A 1 198 ? -2.939 19.039 13.393 1.00 94.50 198 ASP A O 1
ATOM 1633 N N . HIS A 1 199 ? -1.442 18.319 11.879 1.00 91.44 199 HIS A N 1
ATOM 1634 C CA . HIS A 1 199 ? -2.386 17.466 11.161 1.00 91.44 199 HIS A CA 1
ATOM 1635 C C . HIS A 1 199 ? -2.858 16.279 12.021 1.00 91.44 199 HIS A C 1
ATOM 1637 O O . HIS A 1 199 ? -4.027 15.903 11.943 1.00 91.44 199 HIS A O 1
ATOM 1643 N N . VAL A 1 200 ? -1.991 15.743 12.892 1.00 94.44 200 VAL A N 1
ATOM 1644 C CA . VAL A 1 200 ? -2.345 14.688 13.854 1.00 94.44 200 VAL A CA 1
ATOM 1645 C C . VAL A 1 200 ? -3.236 15.251 14.953 1.00 94.44 200 VAL A C 1
ATOM 1647 O O . VAL A 1 200 ? -4.271 14.668 15.264 1.00 94.44 200 VAL A O 1
ATOM 1650 N N . VAL A 1 201 ? -2.887 16.414 15.513 1.00 95.75 201 VAL A N 1
ATOM 1651 C CA . VAL A 1 201 ? -3.658 17.054 16.593 1.00 95.75 201 VAL A CA 1
ATOM 1652 C C . VAL A 1 201 ? -5.096 17.354 16.156 1.00 95.75 201 VAL A C 1
ATOM 1654 O O . VAL A 1 201 ? -6.025 17.134 16.930 1.00 95.75 201 VAL A O 1
ATOM 1657 N N . ARG A 1 202 ? -5.299 17.801 14.911 1.00 95.88 202 ARG A N 1
ATOM 1658 C CA . ARG A 1 202 ? -6.630 18.108 14.352 1.00 95.88 202 ARG A CA 1
ATOM 1659 C C . ARG A 1 202 ? -7.464 16.872 13.991 1.00 95.88 202 ARG A C 1
ATOM 1661 O O . ARG A 1 202 ? -8.660 17.011 13.743 1.00 95.88 202 ARG A O 1
ATOM 1668 N N . ASN A 1 203 ? -6.851 15.690 13.919 1.00 97.19 203 ASN A N 1
ATOM 1669 C CA . ASN A 1 203 ? -7.493 14.445 13.495 1.00 97.19 203 ASN A CA 1
ATOM 1670 C C . ASN A 1 203 ? -6.903 13.243 14.250 1.00 97.19 203 ASN A C 1
ATOM 1672 O O . ASN A 1 203 ? -6.374 12.309 13.641 1.00 97.19 203 ASN A O 1
ATOM 1676 N N . ARG A 1 204 ? -6.939 13.277 15.589 1.00 97.56 204 ARG A N 1
ATOM 1677 C CA . ARG A 1 204 ? -6.282 12.257 16.423 1.00 97.56 204 ARG A CA 1
ATOM 1678 C C . ARG A 1 204 ? -6.865 10.870 16.187 1.00 97.56 204 ARG A C 1
ATOM 1680 O O . ARG A 1 204 ? -6.104 9.936 15.955 1.00 97.56 204 ARG A O 1
ATOM 1687 N N . ASN A 1 205 ? -8.190 10.718 16.191 1.00 98.00 205 ASN A N 1
ATOM 1688 C CA . ASN A 1 205 ? -8.784 9.394 15.997 1.00 98.00 205 ASN A CA 1
ATOM 1689 C C . ASN A 1 205 ? -8.565 8.868 14.581 1.00 98.00 205 ASN A C 1
ATOM 1691 O O . ASN A 1 205 ? -8.258 7.691 14.415 1.00 98.00 205 ASN A O 1
ATOM 1695 N N . GLY A 1 206 ? -8.648 9.733 13.568 1.00 97.62 206 GLY A N 1
ATOM 1696 C CA . GLY A 1 206 ? -8.333 9.348 12.195 1.00 97.62 206 GLY A CA 1
ATOM 1697 C C . GLY A 1 206 ? -6.870 8.937 12.022 1.00 97.62 206 GLY A C 1
ATOM 1698 O O . GLY A 1 206 ? -6.574 7.911 11.419 1.00 97.62 206 GLY A O 1
ATOM 1699 N N . SER A 1 207 ? -5.950 9.677 12.643 1.00 96.62 207 SER A N 1
ATOM 1700 C CA . SER A 1 207 ? -4.515 9.365 12.659 1.00 96.62 207 SER A CA 1
ATOM 1701 C C . SER A 1 207 ? -4.192 8.060 13.388 1.00 96.62 207 SER A C 1
ATOM 1703 O O . SER A 1 207 ? -3.255 7.362 12.995 1.00 96.62 207 SER A O 1
ATOM 1705 N N . PHE A 1 208 ? -4.949 7.744 14.443 1.00 97.81 208 PHE A N 1
ATOM 1706 C CA . PHE A 1 208 ? -4.872 6.485 15.180 1.00 97.81 208 PHE A CA 1
ATOM 1707 C C . PHE A 1 208 ? -5.364 5.309 14.333 1.00 97.81 208 PHE A C 1
ATOM 1709 O O . PHE A 1 208 ? -4.588 4.387 14.099 1.00 97.81 208 PHE A O 1
ATOM 1716 N N . LEU A 1 209 ? -6.588 5.378 13.794 1.00 98.00 209 LEU A N 1
ATOM 1717 C CA . LEU A 1 209 ? -7.136 4.336 12.916 1.00 98.00 209 LEU A CA 1
ATOM 1718 C C . LEU A 1 209 ? -6.260 4.107 11.681 1.00 98.00 209 LEU A C 1
ATOM 1720 O O . LEU A 1 209 ? -6.056 2.963 11.282 1.00 98.00 209 LEU A O 1
ATOM 1724 N N . SER A 1 210 ? -5.690 5.181 11.123 1.00 96.44 210 SER A N 1
ATOM 1725 C CA . SER A 1 210 ? -4.766 5.085 9.995 1.00 96.44 210 SER A CA 1
ATOM 1726 C C . SER A 1 210 ? -3.545 4.218 10.323 1.00 96.44 210 SER A C 1
ATOM 1728 O O . SER A 1 210 ? -3.197 3.291 9.600 1.00 96.44 210 SER A O 1
ATOM 1730 N N . ARG A 1 211 ? -2.933 4.444 11.488 1.00 95.88 211 ARG A N 1
ATOM 1731 C CA . ARG A 1 211 ? -1.779 3.658 11.944 1.00 95.88 211 ARG A CA 1
ATOM 1732 C C . ARG A 1 211 ? -2.149 2.227 12.331 1.00 95.88 211 ARG A C 1
ATOM 1734 O O . ARG A 1 211 ? -1.341 1.330 12.114 1.00 95.88 211 ARG A O 1
ATOM 1741 N N . CYS A 1 212 ? -3.346 2.010 12.881 1.00 96.94 212 CYS A N 1
ATOM 1742 C CA . CYS A 1 212 ? -3.859 0.668 13.155 1.00 96.94 212 CYS A CA 1
ATOM 1743 C C . CYS A 1 212 ? -3.956 -0.155 11.868 1.00 96.94 212 CYS A C 1
ATOM 1745 O O . CYS A 1 212 ? -3.392 -1.246 11.825 1.00 96.94 212 CYS A O 1
ATOM 1747 N N . TYR A 1 213 ? -4.597 0.363 10.810 1.00 96.06 213 TYR A N 1
ATOM 1748 C CA . TYR A 1 213 ? -4.699 -0.413 9.570 1.00 96.06 213 TYR A CA 1
ATOM 1749 C C . TYR A 1 213 ? -3.331 -0.608 8.910 1.00 96.06 213 TYR A C 1
ATOM 1751 O O . TYR A 1 213 ? -3.062 -1.694 8.422 1.00 96.06 213 TYR A O 1
ATOM 1759 N N . GLN A 1 214 ? -2.441 0.392 8.939 1.00 95.62 214 GLN A N 1
ATOM 1760 C CA . GLN A 1 214 ? -1.089 0.275 8.368 1.00 95.62 214 GLN A CA 1
ATOM 1761 C C . GLN A 1 214 ? -0.232 -0.777 9.079 1.00 95.62 214 GLN A C 1
ATOM 1763 O O . GLN A 1 214 ? 0.632 -1.394 8.463 1.00 95.62 214 GLN A O 1
ATOM 1768 N N . LYS A 1 215 ? -0.437 -0.971 10.389 1.00 95.56 215 LYS A N 1
ATOM 1769 C CA . LYS A 1 215 ? 0.206 -2.063 11.131 1.00 95.56 215 LYS A CA 1
ATOM 1770 C C . LYS A 1 215 ? -0.271 -3.419 10.603 1.00 95.56 215 LYS A C 1
ATOM 1772 O O . LYS A 1 215 ? 0.569 -4.255 10.295 1.00 95.56 215 LYS A O 1
ATOM 1777 N N . VAL A 1 216 ? -1.583 -3.598 10.447 1.00 96.69 216 VAL A N 1
ATOM 1778 C CA . VAL A 1 216 ? -2.161 -4.844 9.913 1.00 96.69 216 VAL A CA 1
ATOM 1779 C C . VAL A 1 216 ? -1.783 -5.066 8.445 1.00 96.69 216 VAL A C 1
ATOM 1781 O O . VAL A 1 216 ? -1.475 -6.180 8.044 1.00 96.69 216 VAL A O 1
ATOM 1784 N N . GLU A 1 217 ? -1.730 -4.006 7.641 1.00 95.88 217 GLU A N 1
ATOM 1785 C CA . GLU A 1 217 ? -1.259 -4.034 6.250 1.00 95.88 217 GLU A CA 1
ATOM 1786 C C . GLU A 1 217 ? 0.165 -4.601 6.151 1.00 95.88 217 GLU A C 1
ATOM 1788 O O . GLU A 1 217 ? 0.429 -5.467 5.316 1.00 95.88 217 GLU A O 1
ATOM 1793 N N . LEU A 1 218 ? 1.069 -4.177 7.042 1.00 95.19 218 LEU A N 1
ATOM 1794 C CA . LEU A 1 218 ? 2.418 -4.735 7.109 1.00 95.19 218 LEU A CA 1
ATOM 1795 C C . LEU A 1 218 ? 2.417 -6.211 7.532 1.00 95.19 218 LEU A C 1
ATOM 1797 O O . LEU A 1 218 ? 3.195 -6.991 6.987 1.00 95.19 218 LEU A O 1
ATOM 1801 N N . GLU A 1 219 ? 1.574 -6.606 8.484 1.00 95.88 219 GLU A N 1
ATOM 1802 C CA . GLU A 1 219 ? 1.461 -8.006 8.917 1.00 95.88 219 GLU A CA 1
ATOM 1803 C C . GLU A 1 219 ? 0.977 -8.900 7.770 1.00 95.88 219 GLU A C 1
ATOM 1805 O O . GLU A 1 219 ? 1.597 -9.929 7.492 1.00 95.88 219 GLU A O 1
ATOM 1810 N N . ILE A 1 220 ? -0.038 -8.459 7.019 1.00 97.50 220 ILE A N 1
ATOM 1811 C CA . ILE A 1 220 ? -0.504 -9.135 5.801 1.00 97.50 220 ILE A CA 1
ATOM 1812 C C . ILE A 1 220 ? 0.635 -9.234 4.782 1.00 97.50 220 ILE A C 1
ATOM 1814 O O . ILE A 1 220 ? 0.883 -10.305 4.230 1.00 97.50 220 ILE A O 1
ATOM 1818 N N . LEU A 1 221 ? 1.368 -8.145 4.538 1.00 96.38 221 LEU A N 1
ATOM 1819 C CA . LEU A 1 221 ? 2.504 -8.133 3.614 1.00 96.38 221 LEU A CA 1
ATOM 1820 C C . LEU A 1 221 ? 3.600 -9.134 4.020 1.00 96.38 221 LEU A C 1
ATOM 1822 O O . LEU A 1 221 ? 4.132 -9.850 3.170 1.00 96.38 221 LEU A O 1
ATOM 1826 N N . GLN A 1 222 ? 3.926 -9.212 5.311 1.00 95.75 222 GLN A N 1
ATOM 1827 C CA . GLN A 1 222 ? 4.898 -10.169 5.842 1.00 95.75 222 GLN A CA 1
ATOM 1828 C C . GLN A 1 222 ? 4.410 -11.615 5.712 1.00 95.75 222 GLN A C 1
ATOM 1830 O O . GLN A 1 222 ? 5.197 -12.482 5.323 1.00 95.75 222 GLN A O 1
ATOM 1835 N N . SER A 1 223 ? 3.127 -11.869 5.980 1.00 97.38 223 SER A N 1
ATOM 1836 C CA . SER A 1 223 ? 2.514 -13.192 5.834 1.00 97.38 223 SER A CA 1
ATOM 1837 C C . SER A 1 223 ? 2.502 -13.645 4.366 1.00 97.38 223 S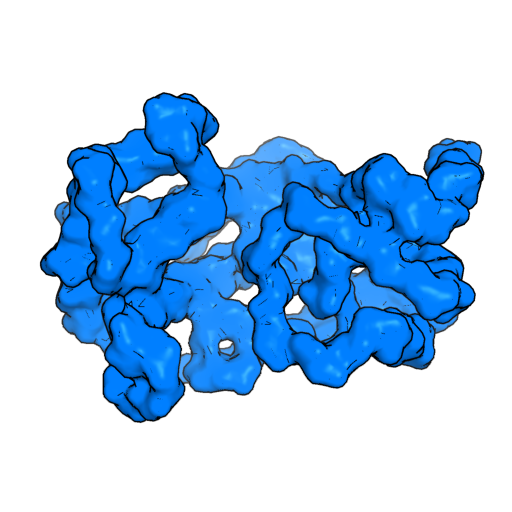ER A C 1
ATOM 1839 O O . SER A 1 223 ? 3.005 -14.728 4.056 1.00 97.38 223 SER A O 1
ATOM 1841 N N . LYS A 1 224 ? 2.104 -12.762 3.431 1.00 97.69 224 LYS A N 1
ATOM 1842 C CA . LYS A 1 224 ? 2.227 -12.989 1.977 1.00 97.69 224 LYS A CA 1
ATOM 1843 C C . LYS A 1 224 ? 3.654 -13.367 1.587 1.00 97.69 224 LYS A C 1
ATOM 1845 O O . LYS A 1 224 ? 3.874 -14.346 0.881 1.00 97.69 224 LYS A O 1
ATOM 1850 N N . ARG A 1 225 ? 4.643 -12.597 2.047 1.00 96.69 225 ARG A N 1
ATOM 1851 C CA . ARG A 1 225 ? 6.057 -12.836 1.731 1.00 96.69 225 ARG A CA 1
ATOM 1852 C C . ARG A 1 225 ? 6.538 -14.189 2.256 1.00 96.69 225 ARG A C 1
ATOM 1854 O O . ARG A 1 225 ? 7.209 -14.912 1.527 1.00 96.69 225 ARG A O 1
ATOM 1861 N N . LYS A 1 226 ? 6.186 -14.542 3.496 1.00 97.12 226 LYS A N 1
ATOM 1862 C CA . LYS A 1 226 ? 6.496 -15.849 4.095 1.00 97.12 226 LYS A CA 1
ATOM 1863 C C . LYS A 1 226 ? 5.925 -16.985 3.242 1.00 97.12 226 LYS A C 1
ATOM 1865 O O . LYS A 1 226 ? 6.651 -17.929 2.949 1.00 97.12 226 LYS A O 1
ATOM 1870 N N . PHE A 1 227 ? 4.674 -16.862 2.797 1.00 98.25 227 PHE A N 1
ATOM 1871 C CA . PHE A 1 227 ? 4.024 -17.840 1.925 1.00 98.25 227 PHE A CA 1
ATOM 1872 C C . PHE A 1 227 ? 4.695 -17.953 0.546 1.00 98.25 227 PHE A C 1
ATOM 1874 O O . PHE A 1 227 ? 5.025 -19.051 0.099 1.00 98.25 227 PHE A O 1
ATOM 1881 N N . PHE A 1 228 ? 4.945 -16.835 -0.137 1.00 97.88 228 PHE A N 1
ATOM 1882 C CA . PHE A 1 228 ? 5.549 -16.862 -1.474 1.00 97.88 228 PHE A CA 1
ATOM 1883 C C . PHE A 1 228 ? 6.974 -17.425 -1.459 1.00 97.88 228 PHE A C 1
ATOM 1885 O O . PHE A 1 228 ? 7.330 -18.230 -2.322 1.00 97.88 228 PHE A O 1
ATOM 1892 N N . GLN A 1 229 ? 7.752 -17.135 -0.412 1.00 95.56 229 GLN A N 1
ATOM 1893 C CA . GLN A 1 229 ? 9.083 -17.716 -0.229 1.00 95.56 229 GLN A CA 1
ATOM 1894 C C . GLN A 1 229 ? 9.055 -19.249 -0.133 1.00 95.56 229 GLN A C 1
ATOM 1896 O O . GLN A 1 229 ? 9.944 -19.906 -0.680 1.00 95.56 229 GLN A O 1
ATOM 1901 N N . THR A 1 230 ? 8.039 -19.852 0.501 1.00 97.50 230 THR A N 1
ATOM 1902 C CA . THR A 1 230 ? 7.925 -21.325 0.542 1.00 97.50 230 THR A CA 1
ATOM 1903 C C . THR A 1 230 ? 7.557 -21.930 -0.813 1.00 97.50 230 THR A C 1
ATOM 1905 O O . THR A 1 230 ? 7.799 -23.117 -1.027 1.00 97.50 230 THR A O 1
ATOM 1908 N N . HIS A 1 231 ? 7.052 -21.116 -1.741 1.00 97.94 231 HIS A N 1
ATOM 1909 C CA . HIS A 1 231 ? 6.663 -21.500 -3.099 1.00 97.94 231 HIS A CA 1
ATOM 1910 C C . HIS A 1 231 ? 7.657 -21.037 -4.174 1.00 97.94 231 HIS A C 1
ATOM 1912 O O . HIS A 1 231 ? 7.367 -21.151 -5.360 1.00 97.94 231 HIS A O 1
ATOM 1918 N N . ARG A 1 232 ? 8.855 -20.573 -3.779 1.00 96.81 232 ARG A N 1
ATOM 1919 C CA . ARG A 1 232 ? 9.896 -20.067 -4.700 1.00 96.81 232 ARG A CA 1
ATOM 1920 C C . ARG A 1 232 ? 9.418 -18.891 -5.562 1.00 96.81 232 ARG A C 1
ATOM 1922 O O . ARG A 1 232 ? 9.838 -18.752 -6.707 1.00 96.81 232 ARG A O 1
ATOM 1929 N N . VAL A 1 233 ? 8.544 -18.070 -4.994 1.00 97.56 233 VAL A N 1
ATOM 1930 C CA . VAL A 1 233 ? 8.132 -16.785 -5.546 1.00 97.56 233 VAL A CA 1
ATOM 1931 C C . VAL A 1 233 ? 8.824 -15.701 -4.725 1.00 97.56 233 VAL A C 1
ATOM 1933 O O . VAL A 1 233 ? 8.671 -15.635 -3.502 1.00 97.56 233 VAL A O 1
ATOM 1936 N N . ASP A 1 234 ? 9.614 -14.866 -5.389 1.00 96.06 234 ASP A N 1
ATOM 1937 C CA . ASP A 1 234 ? 10.394 -13.821 -4.737 1.00 96.06 234 ASP A CA 1
ATOM 1938 C C . ASP A 1 234 ? 9.569 -12.531 -4.619 1.00 96.06 234 ASP A C 1
ATOM 1940 O O . ASP A 1 234 ? 9.049 -12.018 -5.607 1.00 96.06 234 ASP A O 1
ATOM 1944 N N . SER A 1 235 ? 9.434 -11.995 -3.400 1.00 95.81 235 SER A N 1
ATOM 1945 C CA . SER A 1 235 ? 8.840 -10.672 -3.143 1.00 95.81 235 SER A CA 1
ATOM 1946 C C . SER A 1 235 ? 9.904 -9.579 -3.261 1.00 95.81 235 SER A C 1
ATOM 1948 O O . SER A 1 235 ? 10.587 -9.247 -2.279 1.00 95.81 235 SER A O 1
ATOM 1950 N N . ASP A 1 236 ? 10.026 -9.018 -4.458 1.00 95.81 236 ASP A N 1
ATOM 1951 C CA . ASP A 1 236 ? 11.123 -8.130 -4.842 1.00 95.81 236 ASP A CA 1
ATOM 1952 C C . ASP A 1 236 ? 10.849 -6.660 -4.524 1.00 95.81 236 ASP A C 1
ATOM 1954 O O . ASP A 1 236 ? 11.749 -5.975 -4.034 1.00 95.81 236 ASP A O 1
ATOM 1958 N N . VAL A 1 237 ? 9.618 -6.177 -4.729 1.00 96.69 237 VAL A N 1
ATOM 1959 C CA . VAL A 1 237 ? 9.242 -4.780 -4.444 1.00 96.69 237 VAL A CA 1
ATOM 1960 C C . VAL A 1 237 ? 8.070 -4.741 -3.481 1.00 96.69 237 VAL A C 1
ATOM 1962 O O . VAL A 1 237 ? 7.033 -5.340 -3.741 1.00 96.69 237 VAL A O 1
ATOM 1965 N N . LEU A 1 238 ? 8.207 -4.008 -2.380 1.00 95.38 238 LEU A N 1
ATOM 1966 C CA . LEU A 1 238 ? 7.142 -3.844 -1.389 1.00 95.38 238 LEU A CA 1
ATOM 1967 C C . LEU A 1 238 ? 6.473 -2.481 -1.560 1.00 95.38 238 LEU A C 1
ATOM 1969 O O . LEU A 1 238 ? 7.154 -1.459 -1.485 1.00 95.38 238 LEU A O 1
ATOM 1973 N N . ILE A 1 239 ? 5.157 -2.440 -1.766 1.00 92.62 239 ILE A N 1
ATOM 1974 C CA . ILE A 1 239 ? 4.404 -1.210 -2.057 1.00 92.62 239 ILE A CA 1
ATOM 1975 C C . ILE A 1 239 ? 3.139 -1.201 -1.197 1.00 92.62 239 ILE A C 1
ATOM 1977 O O . ILE A 1 239 ? 2.066 -1.551 -1.662 1.00 92.62 239 ILE A O 1
ATOM 1981 N N . HIS A 1 240 ? 3.261 -0.795 0.068 1.00 89.38 240 HIS A N 1
ATOM 1982 C CA . HIS A 1 240 ? 2.118 -0.716 0.991 1.00 89.38 240 HIS A CA 1
ATOM 1983 C C . HIS A 1 240 ? 1.365 -2.057 1.123 1.00 89.38 240 HIS A C 1
ATOM 1985 O O . HIS A 1 240 ? 1.968 -3.039 1.557 1.00 89.38 240 HIS A O 1
ATOM 1991 N N . ASP A 1 241 ? 0.076 -2.098 0.780 1.00 86.31 241 ASP A N 1
ATOM 1992 C CA . ASP A 1 241 ? -0.769 -3.294 0.713 1.00 86.31 241 ASP A CA 1
ATOM 1993 C C . ASP A 1 241 ? -0.445 -4.211 -0.480 1.00 86.31 241 ASP A C 1
ATOM 1995 O O . ASP A 1 241 ? -0.882 -5.369 -0.508 1.00 86.31 241 ASP A O 1
ATOM 1999 N N . GLY A 1 242 ? 0.381 -3.737 -1.409 1.00 92.81 242 GLY A N 1
ATOM 2000 C CA . GLY A 1 242 ? 0.855 -4.422 -2.602 1.00 92.81 242 GLY A CA 1
ATOM 2001 C C . GLY A 1 242 ? 2.295 -4.905 -2.546 1.00 92.81 242 GLY A C 1
ATOM 2002 O O . GLY A 1 242 ? 3.113 -4.503 -1.712 1.00 92.81 242 GLY A O 1
ATOM 2003 N N . GLN A 1 243 ? 2.620 -5.805 -3.468 1.00 96.25 243 GLN A N 1
ATOM 2004 C CA . GLN A 1 243 ? 3.995 -6.205 -3.738 1.00 96.25 243 GLN A CA 1
ATOM 2005 C C . GLN A 1 243 ? 4.160 -6.663 -5.180 1.00 96.25 243 GLN A C 1
ATOM 2007 O O . GLN A 1 243 ? 3.292 -7.339 -5.732 1.00 96.25 243 GLN A O 1
ATOM 2012 N N . TRP A 1 244 ? 5.319 -6.361 -5.754 1.00 97.56 244 TRP A N 1
ATOM 2013 C CA . TRP A 1 244 ? 5.736 -6.973 -7.003 1.00 97.56 244 TRP A CA 1
ATOM 2014 C C . TRP A 1 244 ? 6.551 -8.213 -6.714 1.00 97.56 244 TRP A C 1
ATOM 2016 O O . TRP A 1 244 ? 7.511 -8.191 -5.937 1.00 97.56 244 TRP A O 1
ATOM 2026 N N . VAL A 1 245 ? 6.135 -9.289 -7.355 1.00 97.44 245 VAL A N 1
ATOM 2027 C CA . VAL A 1 245 ? 6.667 -10.626 -7.151 1.00 97.44 245 VAL A CA 1
ATOM 2028 C C . VAL A 1 245 ? 7.187 -11.188 -8.462 1.00 97.44 245 VAL A C 1
ATOM 2030 O O . VAL A 1 245 ? 6.660 -10.881 -9.534 1.00 97.44 245 VAL A O 1
ATOM 2033 N N . HIS A 1 246 ? 8.223 -12.010 -8.361 1.00 95.56 246 HIS A N 1
ATOM 2034 C CA . HIS A 1 246 ? 8.823 -12.731 -9.471 1.00 95.56 246 HIS A CA 1
ATOM 2035 C C . HIS A 1 246 ? 8.643 -14.240 -9.273 1.00 95.56 246 HIS A C 1
ATOM 2037 O O . HIS A 1 246 ? 8.983 -14.783 -8.221 1.00 95.56 246 HIS A O 1
ATOM 2043 N N . GLY A 1 247 ? 8.099 -14.918 -10.284 1.00 94.88 247 GLY A N 1
ATOM 2044 C CA . GLY A 1 247 ? 7.848 -16.358 -10.262 1.00 94.88 247 GLY A CA 1
ATOM 2045 C C . GLY A 1 247 ? 6.532 -16.747 -10.934 1.00 94.88 247 GLY A C 1
ATOM 2046 O O . GLY A 1 247 ? 5.779 -15.902 -11.425 1.00 94.88 247 GLY A O 1
ATOM 2047 N N . GLU A 1 248 ? 6.258 -18.050 -10.962 1.00 95.00 248 GLU A N 1
ATOM 2048 C CA . GLU A 1 248 ? 4.988 -18.581 -11.455 1.00 95.00 248 GLU A CA 1
ATOM 2049 C C . GLU A 1 248 ? 3.898 -18.364 -10.404 1.00 95.00 248 GLU A C 1
ATOM 2051 O O . GLU A 1 248 ? 3.967 -18.886 -9.294 1.00 95.00 248 GLU A O 1
ATOM 2056 N N . ILE A 1 249 ? 2.897 -17.564 -10.762 1.00 95.88 249 ILE A N 1
ATOM 2057 C CA . ILE A 1 249 ? 1.738 -17.276 -9.919 1.00 95.88 249 ILE A CA 1
ATOM 2058 C C . ILE A 1 249 ? 0.502 -17.465 -10.769 1.00 95.88 249 ILE A C 1
ATOM 2060 O O . ILE A 1 249 ? 0.409 -16.912 -11.870 1.00 95.88 249 ILE A O 1
ATOM 2064 N N . ASP A 1 250 ? -0.447 -18.214 -10.240 1.00 96.44 250 ASP A N 1
ATOM 2065 C CA . ASP A 1 250 ? -1.774 -18.356 -10.797 1.00 96.44 250 ASP A CA 1
ATOM 2066 C C . ASP A 1 250 ? -2.830 -18.062 -9.728 1.00 96.44 250 ASP A C 1
ATOM 2068 O O . ASP A 1 250 ? -2.535 -17.808 -8.558 1.00 96.44 250 ASP A O 1
ATOM 2072 N N . GLU A 1 251 ? -4.087 -18.087 -10.157 1.00 97.44 251 GLU A N 1
ATOM 2073 C CA . GLU A 1 251 ? -5.225 -17.841 -9.282 1.00 97.44 251 GLU A CA 1
ATOM 2074 C C . GLU A 1 251 ? -5.281 -18.829 -8.108 1.00 97.44 251 GLU A C 1
ATOM 2076 O O . GLU A 1 251 ? -5.685 -18.453 -7.011 1.00 97.44 251 GLU A O 1
ATOM 2081 N N . HIS A 1 252 ? -4.860 -20.081 -8.314 1.00 98.25 252 HIS A N 1
ATOM 2082 C CA . HIS A 1 252 ? -4.885 -21.103 -7.274 1.00 98.25 252 HIS A CA 1
ATOM 2083 C C . HIS A 1 252 ? -3.904 -20.771 -6.148 1.00 98.25 252 HIS A C 1
ATOM 2085 O O . HIS A 1 252 ? -4.305 -20.760 -4.984 1.00 98.25 252 HIS A O 1
ATOM 2091 N N . LEU A 1 253 ? -2.670 -20.400 -6.496 1.00 98.25 253 LEU A N 1
ATOM 2092 C CA . LEU A 1 253 ? -1.652 -19.990 -5.533 1.00 98.25 253 LEU A CA 1
ATOM 2093 C C . LEU A 1 253 ? -2.073 -18.733 -4.751 1.00 98.25 253 LEU A C 1
ATOM 2095 O O . LEU A 1 253 ? -1.770 -18.615 -3.564 1.00 98.25 253 LEU A O 1
ATOM 2099 N N . LEU A 1 254 ? -2.807 -17.804 -5.381 1.00 98.44 254 LEU A N 1
ATOM 2100 C CA . LEU A 1 254 ? -3.373 -16.648 -4.676 1.00 98.44 254 LEU A CA 1
ATOM 2101 C C . LEU A 1 254 ? -4.403 -17.068 -3.619 1.00 98.44 254 LEU A C 1
ATOM 2103 O O . LEU A 1 254 ? -4.345 -16.565 -2.498 1.00 98.44 254 LEU A O 1
ATOM 2107 N N . ARG A 1 255 ? -5.298 -18.016 -3.931 1.00 98.56 255 ARG A N 1
ATOM 2108 C CA . ARG A 1 255 ? -6.256 -18.553 -2.944 1.00 98.56 255 ARG A CA 1
ATOM 2109 C C . ARG A 1 255 ? -5.556 -19.288 -1.799 1.00 98.56 255 ARG A C 1
ATOM 2111 O O . ARG A 1 255 ? -5.966 -19.157 -0.650 1.00 98.56 255 ARG A O 1
ATOM 2118 N N . GLU A 1 256 ? -4.501 -20.050 -2.087 1.00 98.56 256 GLU A N 1
ATOM 2119 C CA . GLU A 1 256 ? -3.699 -20.706 -1.045 1.00 98.56 256 GLU A CA 1
ATOM 2120 C C . GLU A 1 256 ? -3.000 -19.681 -0.139 1.00 98.56 256 GLU A C 1
ATOM 2122 O O . GLU A 1 256 ? -2.947 -19.866 1.077 1.00 98.56 256 GLU A O 1
ATOM 2127 N N . CYS A 1 257 ? -2.522 -18.571 -0.709 1.00 98.62 257 CYS A N 1
ATOM 2128 C CA . CYS A 1 257 ? -1.939 -17.472 0.057 1.00 98.62 257 CYS A CA 1
ATOM 2129 C C . CYS A 1 257 ? -2.966 -16.813 0.990 1.00 98.62 257 CYS A C 1
ATOM 2131 O O . CYS A 1 257 ? -2.644 -16.499 2.131 1.00 98.62 257 CYS A O 1
ATOM 2133 N N . GLU A 1 258 ? -4.209 -16.633 0.543 1.00 98.75 258 GLU A N 1
ATOM 2134 C CA . GLU A 1 258 ? -5.292 -16.109 1.388 1.00 98.75 258 GLU A CA 1
ATOM 2135 C C . GLU A 1 258 ? -5.636 -17.031 2.545 1.00 98.75 258 GLU A C 1
ATOM 2137 O O . GLU A 1 258 ? -5.727 -16.562 3.676 1.00 98.75 258 GLU A O 1
ATOM 2142 N N . ALA A 1 259 ? -5.774 -18.332 2.276 1.00 98.75 259 ALA A N 1
ATOM 2143 C CA . ALA A 1 259 ? -6.005 -19.323 3.321 1.00 98.75 259 ALA A CA 1
ATOM 2144 C C . ALA A 1 259 ? -4.861 -19.312 4.346 1.00 98.75 259 ALA A C 1
ATOM 2146 O O . ALA A 1 259 ? -5.095 -19.358 5.549 1.00 98.75 259 ALA A O 1
ATOM 2147 N N . PHE A 1 260 ? -3.618 -19.162 3.878 1.00 98.69 260 PHE A N 1
ATOM 2148 C CA . PHE A 1 260 ? -2.467 -19.013 4.760 1.00 98.69 260 PHE A CA 1
ATOM 2149 C C . PHE A 1 260 ? -2.535 -17.740 5.618 1.00 98.69 260 PHE A C 1
ATOM 2151 O O . PHE A 1 260 ? -2.194 -17.795 6.794 1.00 98.69 260 PHE A O 1
ATOM 2158 N N . ILE A 1 261 ? -2.972 -16.603 5.065 1.00 98.62 261 ILE A N 1
ATOM 2159 C CA . ILE A 1 261 ? -3.151 -15.350 5.822 1.00 98.62 261 ILE A CA 1
ATOM 2160 C C . ILE A 1 261 ? -4.252 -15.502 6.878 1.00 98.62 261 ILE A C 1
ATOM 2162 O O . ILE A 1 261 ? -4.088 -15.024 8.002 1.00 98.62 261 ILE A O 1
ATOM 2166 N N . GLU A 1 262 ? -5.352 -16.176 6.541 1.00 98.56 262 GLU A N 1
ATOM 2167 C CA . GLU A 1 262 ? -6.428 -16.474 7.488 1.00 98.56 262 GLU A CA 1
ATOM 2168 C C . GLU A 1 262 ? -5.923 -17.373 8.628 1.00 98.56 262 GLU A C 1
ATOM 2170 O O . GLU A 1 262 ? -6.161 -17.067 9.794 1.00 98.56 262 GLU A O 1
ATOM 2175 N N . ASP A 1 263 ? -5.140 -18.409 8.323 1.00 98.44 263 ASP A N 1
ATOM 2176 C CA . ASP A 1 263 ? -4.551 -19.299 9.331 1.00 98.44 263 ASP A CA 1
ATOM 2177 C C . ASP A 1 263 ? -3.480 -18.605 10.202 1.00 98.44 263 ASP A C 1
ATOM 2179 O O . ASP A 1 263 ? -3.398 -18.847 11.409 1.00 98.44 263 ASP A O 1
ATOM 2183 N N . ASP A 1 264 ? -2.630 -17.763 9.605 1.00 98.31 264 ASP A N 1
ATOM 2184 C CA . ASP A 1 264 ? -1.483 -17.115 10.262 1.00 98.31 264 ASP A CA 1
ATOM 2185 C C . ASP A 1 264 ? -1.911 -15.895 11.096 1.00 98.31 264 ASP A C 1
ATOM 2187 O O . ASP A 1 264 ? -1.360 -15.668 12.175 1.00 98.31 264 ASP A O 1
ATOM 2191 N N . LEU A 1 265 ? -2.899 -15.122 10.622 1.00 97.69 265 LEU A N 1
ATOM 2192 C CA . LEU A 1 265 ? -3.309 -13.841 11.216 1.00 97.69 265 LEU A CA 1
ATOM 2193 C C . LEU A 1 265 ? -4.774 -13.795 11.679 1.00 97.69 265 LEU A C 1
ATOM 2195 O O . LEU A 1 265 ? -5.149 -12.858 12.384 1.00 97.69 265 LEU A O 1
ATOM 2199 N N . GLY A 1 266 ? -5.615 -14.758 11.294 1.00 97.94 266 GLY A N 1
ATOM 2200 C CA . GLY A 1 266 ? -7.059 -14.705 11.545 1.00 97.94 266 GLY A CA 1
ATOM 2201 C C . GLY A 1 266 ? -7.786 -13.658 10.699 1.00 97.94 266 GLY A C 1
ATOM 2202 O O . GLY A 1 266 ? -8.828 -13.159 11.120 1.00 97.94 266 GLY A O 1
ATOM 2203 N N . LEU A 1 267 ? -7.216 -13.272 9.551 1.00 98.12 267 LEU A N 1
ATOM 2204 C CA . LEU A 1 267 ? -7.745 -12.222 8.681 1.00 98.12 267 LEU A CA 1
ATOM 2205 C C . LEU A 1 267 ? -8.248 -12.803 7.364 1.00 98.12 267 LEU A C 1
ATOM 2207 O O . LEU A 1 267 ? -7.488 -13.421 6.623 1.00 98.12 267 LEU A O 1
ATOM 2211 N N . VAL A 1 268 ? -9.499 -12.510 7.027 1.00 98.31 268 VAL A N 1
ATOM 2212 C CA . VAL A 1 268 ? -10.076 -12.857 5.727 1.00 98.31 268 VAL A CA 1
ATOM 2213 C C . VAL A 1 268 ? -9.781 -11.728 4.744 1.00 98.31 268 VAL A C 1
ATOM 2215 O O . VAL A 1 268 ? -10.248 -10.597 4.911 1.00 98.31 268 VAL A O 1
ATOM 2218 N N . VAL A 1 269 ? -8.996 -12.030 3.709 1.00 98.19 269 VAL A N 1
ATOM 2219 C CA . VAL A 1 269 ? -8.595 -11.077 2.664 1.00 98.19 269 VAL A CA 1
ATOM 2220 C C . VAL A 1 269 ? -8.818 -11.657 1.272 1.00 98.19 269 VAL A C 1
ATOM 2222 O O . VAL A 1 269 ? -8.931 -12.865 1.097 1.00 98.19 269 VAL A O 1
ATOM 2225 N N . HIS A 1 270 ? -8.860 -10.777 0.273 1.00 98.06 270 HIS A N 1
ATOM 2226 C CA . HIS A 1 270 ? -8.899 -11.157 -1.134 1.00 98.06 270 HIS A CA 1
ATOM 2227 C C . HIS A 1 270 ? -7.724 -10.501 -1.867 1.00 98.06 270 HIS A C 1
ATOM 2229 O O . HIS A 1 270 ? -7.561 -9.285 -1.801 1.00 98.06 270 HIS A O 1
ATOM 2235 N N . LEU A 1 271 ? -6.903 -11.293 -2.540 1.00 98.25 271 LEU A N 1
ATOM 2236 C CA . LEU A 1 271 ? -5.772 -10.914 -3.364 1.00 98.25 271 LEU A CA 1
ATOM 2237 C C . LEU A 1 271 ? -6.192 -10.871 -4.830 1.00 98.25 271 LEU A C 1
ATOM 2239 O O . LEU A 1 271 ? -6.998 -11.684 -5.288 1.00 98.25 271 LEU A O 1
ATOM 2243 N N . ALA A 1 272 ? -5.607 -9.936 -5.568 1.00 97.19 272 ALA A N 1
ATOM 2244 C CA . ALA A 1 272 ? -5.757 -9.839 -7.010 1.00 97.19 272 ALA A CA 1
ATOM 2245 C C . ALA A 1 272 ? -4.418 -9.496 -7.670 1.00 97.19 272 ALA A C 1
ATOM 2247 O O . ALA A 1 272 ? -3.646 -8.696 -7.137 1.00 97.19 272 ALA A O 1
ATOM 2248 N N . GLU A 1 273 ? -4.178 -10.072 -8.850 1.00 97.00 273 GLU A N 1
ATOM 2249 C CA . GLU A 1 273 ? -3.115 -9.628 -9.754 1.00 97.00 273 GLU A CA 1
ATOM 2250 C C . GLU A 1 273 ? -3.585 -8.363 -10.490 1.00 97.00 273 GLU A C 1
ATOM 2252 O O . GLU A 1 273 ? -4.604 -8.378 -11.189 1.00 97.00 273 GLU A O 1
ATOM 2257 N N . LYS A 1 274 ? -2.860 -7.253 -10.331 1.00 93.75 274 LYS A N 1
ATOM 2258 C CA . LYS A 1 274 ? -3.068 -6.032 -11.109 1.00 93.75 274 LYS A CA 1
ATOM 2259 C C . LYS A 1 274 ? -2.135 -6.010 -12.322 1.00 93.75 274 LYS A C 1
ATOM 2261 O O . LYS A 1 274 ? -0.963 -6.373 -12.221 1.00 93.75 274 LYS A O 1
ATOM 2266 N N . PRO A 1 275 ? -2.625 -5.551 -13.484 1.00 92.06 275 PRO A N 1
ATOM 2267 C CA . PRO A 1 275 ? -1.788 -5.443 -14.666 1.00 92.06 275 PRO A CA 1
ATOM 2268 C C . PRO A 1 275 ? -0.749 -4.327 -14.487 1.00 92.06 275 PRO A C 1
ATOM 2270 O O . PRO A 1 275 ? -1.094 -3.181 -14.201 1.00 92.06 275 PRO A O 1
ATOM 2273 N N . ILE A 1 276 ? 0.525 -4.649 -14.719 1.00 93.12 276 ILE A N 1
ATOM 2274 C CA . ILE A 1 276 ? 1.603 -3.657 -14.784 1.00 93.12 276 ILE A CA 1
ATOM 2275 C C . ILE A 1 276 ? 1.609 -3.070 -16.195 1.00 93.12 276 ILE A C 1
ATOM 2277 O O . ILE A 1 276 ? 2.151 -3.659 -17.131 1.00 93.12 276 ILE A O 1
ATOM 2281 N N . THR A 1 277 ? 0.967 -1.916 -16.367 1.00 91.31 277 THR A N 1
ATOM 2282 C CA . THR A 1 277 ? 0.836 -1.265 -17.677 1.00 91.31 277 THR A CA 1
ATOM 2283 C C . THR A 1 277 ? 1.250 0.192 -17.638 1.00 91.31 277 THR A C 1
ATOM 2285 O O . THR A 1 277 ? 0.859 0.936 -16.741 1.00 91.31 277 THR A O 1
ATOM 2288 N N . VAL A 1 278 ? 1.967 0.609 -18.679 1.00 92.56 278 VAL A N 1
ATOM 2289 C CA . VAL A 1 278 ? 2.242 2.019 -18.956 1.00 92.56 278 VAL A CA 1
ATOM 2290 C C . VAL A 1 278 ? 1.093 2.596 -19.787 1.00 92.56 278 VAL A C 1
ATOM 2292 O O . VAL A 1 278 ? 0.733 2.028 -20.823 1.00 92.56 278 VAL A O 1
ATOM 2295 N N . SER A 1 279 ? 0.503 3.699 -19.332 1.00 92.62 279 SER A N 1
ATOM 2296 C CA . SER A 1 279 ? -0.610 4.374 -19.995 1.00 92.62 279 SER A CA 1
ATOM 2297 C C . SER A 1 279 ? -0.157 5.050 -21.291 1.00 92.62 279 SER A C 1
ATOM 2299 O O . SER A 1 279 ? 0.986 5.499 -21.439 1.00 92.62 279 SER A O 1
ATOM 2301 N N . LYS A 1 280 ? -1.068 5.136 -22.267 1.00 93.31 280 LYS A N 1
ATOM 2302 C CA . LYS A 1 280 ? -0.780 5.799 -23.552 1.00 93.31 280 LYS A CA 1
ATOM 2303 C C . LYS A 1 280 ? -0.559 7.291 -23.358 1.00 93.31 280 LYS A C 1
ATOM 2305 O O . LYS A 1 280 ? 0.226 7.898 -24.075 1.00 93.31 280 LYS A O 1
ATOM 2310 N N . GLU A 1 281 ? -1.240 7.863 -22.378 1.00 93.19 281 GLU A N 1
ATOM 2311 C CA . GLU A 1 281 ? -1.133 9.245 -21.950 1.00 93.19 281 GLU A CA 1
ATOM 2312 C C . GLU A 1 281 ? 0.278 9.525 -21.426 1.00 93.19 281 GLU A C 1
ATOM 2314 O O . GLU A 1 281 ? 0.894 10.498 -21.856 1.00 93.19 281 GLU A O 1
ATOM 2319 N N . PHE A 1 282 ? 0.831 8.649 -20.575 1.00 93.31 282 PHE A N 1
ATOM 2320 C CA . PHE A 1 282 ? 2.217 8.767 -20.118 1.00 93.31 282 PHE A CA 1
ATOM 2321 C C . PHE A 1 282 ? 3.205 8.629 -21.280 1.00 93.31 282 PHE A C 1
ATOM 2323 O O . PHE A 1 282 ? 4.088 9.471 -21.436 1.00 93.31 282 PHE A O 1
ATOM 2330 N N . LEU A 1 283 ? 3.053 7.606 -22.126 1.00 94.69 283 LEU A N 1
ATOM 2331 C CA . LEU A 1 283 ? 3.951 7.400 -23.266 1.00 94.69 283 LEU A CA 1
ATOM 2332 C C . LEU A 1 283 ? 3.907 8.576 -24.253 1.00 94.69 283 LEU A C 1
ATOM 2334 O O . LEU A 1 283 ? 4.951 9.032 -24.710 1.00 94.69 283 LEU A O 1
ATOM 2338 N N . GLY A 1 284 ? 2.715 9.085 -24.569 1.00 94.12 284 GLY A N 1
ATOM 2339 C CA . GLY A 1 284 ? 2.518 10.208 -25.483 1.00 94.12 284 GLY A CA 1
ATOM 2340 C C . GLY A 1 284 ? 3.013 11.536 -24.915 1.00 94.12 284 GLY A C 1
ATOM 2341 O O . GLY A 1 284 ? 3.644 12.302 -25.631 1.00 94.12 284 GLY A O 1
ATOM 2342 N N . ALA A 1 285 ? 2.797 11.797 -23.623 1.00 93.12 285 ALA A N 1
ATOM 2343 C CA . ALA A 1 285 ? 3.256 13.028 -22.978 1.00 93.12 285 ALA A CA 1
ATOM 2344 C C . ALA A 1 285 ? 4.787 13.116 -22.830 1.00 93.12 285 ALA A C 1
ATOM 2346 O O . ALA A 1 285 ? 5.306 14.193 -22.536 1.00 93.12 285 ALA A O 1
ATOM 2347 N N . ASN A 1 286 ? 5.496 11.998 -23.009 1.00 93.19 286 ASN A N 1
ATOM 2348 C CA . ASN A 1 286 ? 6.948 11.896 -22.865 1.00 93.19 286 ASN A CA 1
ATOM 2349 C C . ASN A 1 286 ? 7.661 11.468 -24.165 1.00 93.19 286 ASN A C 1
ATOM 2351 O O . ASN A 1 286 ? 8.844 11.140 -24.113 1.00 93.19 286 ASN A O 1
ATOM 2355 N N . ASP A 1 287 ? 6.963 11.448 -25.309 1.00 93.75 287 ASP A N 1
ATOM 2356 C CA . ASP A 1 287 ? 7.496 11.030 -26.618 1.00 93.75 287 ASP A CA 1
ATOM 2357 C C . ASP A 1 287 ? 8.111 9.607 -26.629 1.00 93.75 287 ASP A C 1
ATOM 2359 O O . ASP A 1 287 ? 9.104 9.331 -27.300 1.00 93.75 287 ASP A O 1
ATOM 2363 N N . LEU A 1 288 ? 7.511 8.670 -25.883 1.00 92.75 288 LEU A N 1
ATOM 2364 C CA . LEU A 1 288 ? 7.996 7.288 -25.715 1.00 92.75 288 LEU A CA 1
ATOM 2365 C C . LEU A 1 288 ? 7.219 6.242 -26.537 1.00 92.75 288 LEU A C 1
ATOM 2367 O O . LEU A 1 288 ? 7.574 5.064 -26.517 1.00 92.75 288 LEU A O 1
ATOM 2371 N N . MET A 1 289 ? 6.172 6.644 -27.266 1.00 88.06 289 MET A N 1
ATOM 2372 C CA . MET A 1 289 ? 5.245 5.727 -27.954 1.00 88.06 289 MET A CA 1
ATOM 2373 C C . MET A 1 289 ? 5.931 4.778 -28.950 1.00 88.06 289 MET A C 1
ATOM 2375 O O . MET A 1 289 ? 5.697 3.573 -28.908 1.00 88.06 289 MET A O 1
ATOM 2379 N N . GLU A 1 290 ? 6.777 5.293 -29.846 1.00 80.31 290 GLU A N 1
ATOM 2380 C CA . GLU A 1 290 ? 7.432 4.468 -30.879 1.00 80.31 290 GLU A CA 1
ATOM 2381 C C . GLU A 1 290 ? 8.438 3.479 -30.279 1.00 80.31 290 GLU A C 1
ATOM 2383 O O . GLU A 1 290 ? 8.594 2.354 -30.754 1.00 80.31 290 GLU A O 1
ATOM 2388 N N . ILE A 1 291 ? 9.096 3.889 -29.197 1.00 77.00 291 ILE A N 1
ATOM 2389 C CA . ILE A 1 291 ? 10.127 3.108 -28.518 1.00 77.00 291 ILE A CA 1
ATOM 2390 C C . ILE A 1 291 ? 9.497 1.950 -27.738 1.00 77.00 291 ILE A C 1
ATOM 2392 O O . ILE A 1 291 ? 10.027 0.838 -27.757 1.00 77.00 291 ILE A O 1
ATOM 2396 N N . ASP A 1 292 ? 8.359 2.188 -27.083 1.00 75.94 292 ASP A N 1
ATOM 2397 C CA . ASP A 1 292 ? 7.636 1.146 -26.351 1.00 75.94 292 ASP A CA 1
ATOM 2398 C C . ASP A 1 292 ? 7.115 0.051 -27.296 1.00 75.94 292 ASP A C 1
ATOM 2400 O O . ASP A 1 292 ? 7.249 -1.137 -27.011 1.00 75.94 292 ASP A O 1
ATOM 2404 N N . VAL A 1 293 ? 6.624 0.431 -28.482 1.00 70.50 293 VAL A N 1
ATOM 2405 C CA . VAL A 1 293 ? 6.209 -0.531 -29.519 1.00 70.50 293 VAL A CA 1
ATOM 2406 C C . VAL A 1 293 ? 7.377 -1.413 -29.963 1.00 70.50 293 VAL A C 1
ATOM 2408 O O . VAL A 1 293 ? 7.200 -2.614 -30.152 1.00 70.50 293 VAL A O 1
ATOM 2411 N N . LEU A 1 294 ? 8.577 -0.851 -30.125 1.00 64.62 294 LEU A N 1
ATOM 2412 C CA . LEU A 1 294 ? 9.757 -1.640 -30.485 1.00 64.62 294 LEU A CA 1
ATOM 2413 C C . LEU A 1 294 ? 10.158 -2.612 -29.371 1.00 64.62 294 LEU A C 1
ATOM 2415 O O . LEU A 1 294 ? 10.530 -3.739 -29.676 1.00 64.62 294 LEU A O 1
ATOM 2419 N N . ARG A 1 295 ? 10.039 -2.211 -28.101 1.00 73.38 295 ARG A N 1
ATOM 2420 C CA . ARG A 1 295 ? 10.380 -3.056 -26.948 1.00 73.38 295 ARG A CA 1
ATOM 2421 C C . ARG A 1 295 ? 9.509 -4.316 -26.876 1.00 73.38 295 ARG A C 1
ATOM 2423 O O . ARG A 1 295 ? 10.051 -5.409 -26.753 1.00 73.38 295 ARG A O 1
ATOM 2430 N N . ARG A 1 296 ? 8.193 -4.170 -27.058 1.00 68.12 296 ARG A N 1
ATOM 2431 C CA . ARG A 1 296 ? 7.234 -5.288 -26.963 1.00 68.12 296 ARG A CA 1
ATOM 2432 C C . ARG A 1 296 ? 7.300 -6.281 -28.130 1.00 68.12 296 ARG A C 1
ATOM 2434 O O . ARG A 1 296 ? 6.762 -7.375 -28.035 1.00 68.12 296 ARG A O 1
ATOM 2441 N N . ASN A 1 297 ? 7.931 -5.907 -29.246 1.00 56.91 297 ASN A N 1
ATOM 2442 C CA . ASN A 1 297 ? 8.034 -6.748 -30.447 1.00 56.91 297 ASN A CA 1
ATOM 2443 C C . ASN A 1 297 ? 9.312 -7.610 -30.498 1.00 56.91 297 ASN A C 1
ATOM 2445 O O . ASN A 1 297 ? 9.517 -8.327 -31.475 1.00 56.91 297 ASN A O 1
ATOM 2449 N N . VAL A 1 298 ? 10.198 -7.509 -29.500 1.00 55.22 298 VAL A N 1
ATOM 2450 C CA . VAL A 1 298 ? 11.489 -8.230 -29.456 1.00 55.22 298 VAL A CA 1
ATOM 2451 C C . VAL A 1 298 ? 11.411 -9.523 -28.619 1.00 55.22 298 VAL A C 1
ATOM 2453 O O . VAL A 1 298 ? 12.412 -10.224 -28.483 1.00 55.22 298 VAL A O 1
ATOM 2456 N N . VAL A 1 299 ? 10.226 -9.871 -28.104 1.00 45.97 299 VAL A N 1
ATOM 2457 C CA . VAL A 1 299 ? 9.967 -11.085 -27.307 1.00 45.97 299 VAL A CA 1
ATOM 2458 C C . VAL A 1 299 ? 9.334 -12.185 -28.153 1.00 45.97 299 VAL A C 1
ATOM 2460 O O . VAL A 1 299 ? 8.366 -11.885 -28.888 1.00 45.97 299 VAL A O 1
#

Secondary structure (DSSP, 8-state):
----EEEEEEE--HHHHHHHHHSS--PPPTTS-GGG--S-TTS-HHHHHHHHHHHS-TTSEEEEEEE-SSTT-S--EESSSSGGGS-HHHHHHHSPTTT-EEEEETTHHHHHHHHHHHHTT---HHHHHHHHSHHHHHHHHT--HHHHHHHHH-TT----SHHHHHHHHIIIIIIHHHHTTSTTTHHHHHHHHH---HHHHTTHHHHHHHHHHHHHHHHHHHHHHHHHHHTT-EEEEEETTEEEEES---HHHHHHHHHHHHHHHS----EEEEP----HHHHHHTT-HHHHHHHHT--

Foldseek 3Di:
DDWDKDKFKDAWQLVLLVLVLPFPDADDDPPPPPVQDDPPVPDPPSNLSVQVNVQQDPRRIHMWMWTDPDDRAFDTDIDRHDLLNDPLQSSLRGHQPPFWWKKFWQVQLLLLVQLLCVVVVHGQPLSVVCSVCVVVVCVVVVHDPVRLLCLQLALPDDDPDPSSVSNNCCQPVPRLVVQCPDPVLVSLLVVLVPDPPPVSVNRVSSSSSNRVSRRVLVVLVVLLQVLCVVVVKGFHADHRRMTIIGDDDDPVSQVVSQVSCCVVPVGRTHMDTDDSDNDPCSCVVRVNVVVVVVSVVVD

Sequence (299 aa):
MSEVIITSQEVIDREALRRLCDLQTIVIPKDEDEDDQTDDEKVPLKAKLWSLYNNTPVDGKRTTTYSHRKANFGRVYQDGVGLQNCSSQVRAYIAPEGYYKDIDVVNAIFTVFENMGDAIGNPCPNLIEYNRNRKDILERYNLTKPEVIKMMLYENCKVENTFFKEIHTWLYITLAPTLKKQPEWIQIWNYVEESKEDHVVRNRNGSFLSRCYQKVELEILQSKRKFFQTHRVDSDVLIHDGQWVHGEIDEHLLRECEAFIEDDLGLVVHLAEKPITVSKEFLGANDLMEIDVLRRNVV